Protein AF-A0A529QVV4-F1 (afdb_monomer_lite)

pLDDT: mean 90.71, std 9.31, range [37.44, 97.94]

Radius of gyration: 21.08 Å; chains: 1; bounding box: 47×44×51 Å

Sequence (195 aa):
MRELLGLSSAAAYFPDLKLVNGRVHQVTSSGEVDLEHEEAVPVGSQTEVQIPRFMRYLNPDSYRVDNAEVLTAAKFVHWSLNDPKVIEKTIEVALRIVKRKMNAFAQRYDLFGRRPELAIWVLDMFHQGRGSVSQVKAALQLSSFSAQLDALSKIDVTGVHEQRLRTVRECVKILMDENVFAGIKFGDDELDPTS

Structure (mmCIF, N/CA/C/O backbone):
data_AF-A0A529QVV4-F1
#
_entry.id   AF-A0A529QVV4-F1
#
loop_
_atom_site.group_PDB
_atom_site.id
_atom_site.type_symbol
_atom_site.label_atom_id
_atom_site.label_alt_id
_atom_site.label_comp_id
_atom_site.label_asym_id
_atom_site.label_entity_id
_atom_site.label_seq_id
_atom_site.pdbx_PDB_ins_code
_atom_site.Cartn_x
_atom_site.Cartn_y
_atom_site.Cartn_z
_atom_site.occupancy
_atom_site.B_iso_or_equiv
_atom_site.auth_seq_id
_atom_site.auth_comp_id
_atom_site.auth_asym_id
_atom_site.auth_atom_id
_atom_site.pdbx_PDB_model_num
ATOM 1 N N . MET A 1 1 ? -9.697 -1.362 8.015 1.00 91.31 1 MET A N 1
ATOM 2 C CA . MET A 1 1 ? -10.663 -1.337 9.131 1.00 91.31 1 MET A CA 1
ATOM 3 C C . MET A 1 1 ? -11.951 -2.089 8.826 1.00 91.31 1 MET A C 1
ATOM 5 O O . MET A 1 1 ? -12.245 -2.995 9.587 1.00 91.31 1 MET A O 1
ATOM 9 N N . ARG A 1 2 ? -12.668 -1.801 7.722 1.00 95.94 2 ARG A N 1
ATOM 10 C CA . ARG A 1 2 ? -13.909 -2.522 7.352 1.00 95.94 2 ARG A CA 1
ATOM 11 C C . ARG A 1 2 ? -13.812 -4.046 7.509 1.00 95.94 2 ARG A C 1
ATOM 13 O O . ARG A 1 2 ? -14.596 -4.651 8.219 1.00 95.94 2 ARG A O 1
ATOM 20 N N . GLU A 1 3 ? -12.776 -4.625 6.914 1.00 95.44 3 GLU A N 1
ATOM 21 C CA . GLU A 1 3 ? -12.495 -6.066 6.943 1.00 95.44 3 GLU A CA 1
ATOM 22 C C . GLU A 1 3 ? -12.222 -6.614 8.355 1.00 95.44 3 GLU A C 1
ATOM 24 O O . GLU A 1 3 ? -12.630 -7.721 8.685 1.00 95.44 3 GLU A O 1
ATOM 29 N N . LEU A 1 4 ? -11.558 -5.826 9.207 1.00 96.06 4 LEU A N 1
ATOM 30 C CA . LEU A 1 4 ? -11.242 -6.220 10.582 1.00 96.06 4 LEU A CA 1
ATOM 31 C C . LEU A 1 4 ? -12.483 -6.176 11.477 1.00 96.06 4 LEU A C 1
ATOM 33 O O . LEU A 1 4 ? -12.631 -7.030 12.342 1.00 96.06 4 LEU A O 1
ATOM 37 N N . LEU A 1 5 ? -13.401 -5.231 11.246 1.00 96.44 5 LEU A N 1
ATOM 38 C CA . LEU A 1 5 ? -14.678 -5.167 11.967 1.00 96.44 5 LEU A CA 1
ATOM 39 C C . LEU A 1 5 ? -15.623 -6.331 11.637 1.00 96.44 5 LEU A C 1
ATOM 41 O O . LEU A 1 5 ? -16.585 -6.549 12.365 1.00 96.44 5 LEU A O 1
ATOM 45 N N . GLY A 1 6 ? -15.350 -7.088 10.570 1.00 94.56 6 GLY A N 1
ATOM 46 C CA . GLY A 1 6 ? -16.045 -8.342 10.281 1.00 94.56 6 GLY A CA 1
ATOM 47 C C . GLY A 1 6 ? -15.600 -9.518 11.160 1.00 94.56 6 GLY A C 1
ATOM 48 O O . GLY A 1 6 ? -16.246 -10.564 11.142 1.00 94.56 6 GLY A O 1
ATOM 49 N N . LEU A 1 7 ? -14.506 -9.382 11.919 1.00 95.88 7 LEU A N 1
ATOM 50 C CA . LEU A 1 7 ? -14.017 -10.430 12.814 1.00 95.88 7 LEU A CA 1
ATOM 51 C C . LEU A 1 7 ? -14.812 -10.445 14.124 1.00 95.88 7 LEU A C 1
ATOM 53 O O . LEU A 1 7 ? -15.120 -9.402 14.695 1.00 95.88 7 LEU A O 1
ATOM 57 N N . SER A 1 8 ? -15.076 -11.639 14.660 1.00 95.88 8 SER A N 1
ATOM 58 C CA . SER A 1 8 ? -15.824 -11.812 15.915 1.00 95.88 8 SER A CA 1
ATOM 59 C C . SER A 1 8 ? -15.155 -11.147 17.122 1.00 95.88 8 SER A C 1
ATOM 61 O O . SER A 1 8 ? -15.831 -10.730 18.056 1.00 95.88 8 SER A O 1
ATOM 63 N N . SER A 1 9 ? -13.828 -11.032 17.107 1.00 96.56 9 SER A N 1
ATOM 64 C CA . SER A 1 9 ? -13.030 -10.388 18.153 1.00 96.56 9 SER A CA 1
ATOM 65 C C . SER A 1 9 ? -13.088 -8.857 18.118 1.00 96.56 9 SER A C 1
ATOM 67 O O . SER A 1 9 ? -12.622 -8.218 19.058 1.00 96.56 9 SER A O 1
ATOM 69 N N . ALA A 1 10 ? -13.600 -8.247 17.042 1.00 96.81 10 ALA A N 1
ATOM 70 C CA . ALA A 1 10 ? -13.478 -6.809 16.810 1.00 96.81 10 ALA A CA 1
ATOM 71 C C . ALA A 1 10 ? -14.063 -5.974 17.952 1.00 96.81 10 ALA A C 1
ATOM 73 O O . ALA A 1 10 ? -13.425 -5.027 18.410 1.00 96.81 10 ALA A O 1
ATOM 74 N N . ALA A 1 11 ? -15.223 -6.380 18.473 1.00 96.25 11 ALA A N 1
ATOM 75 C CA . ALA A 1 11 ? -15.900 -5.692 19.568 1.00 96.25 11 ALA A CA 1
ATOM 76 C C . ALA A 1 11 ? -15.097 -5.692 20.883 1.00 96.25 11 ALA A C 1
ATOM 78 O O . ALA A 1 11 ? -15.286 -4.801 21.704 1.00 96.25 11 ALA A O 1
ATOM 79 N N . ALA A 1 12 ? -14.176 -6.641 21.091 1.00 96.81 12 ALA A N 1
ATOM 80 C CA . ALA A 1 12 ? -13.323 -6.652 22.282 1.00 96.81 12 ALA A CA 1
ATOM 81 C C . ALA A 1 12 ? -12.250 -5.546 22.250 1.00 96.81 12 ALA A C 1
ATOM 83 O O . ALA A 1 12 ? -11.801 -5.089 23.298 1.00 96.81 12 ALA A O 1
ATOM 84 N N . TYR A 1 13 ? -11.851 -5.09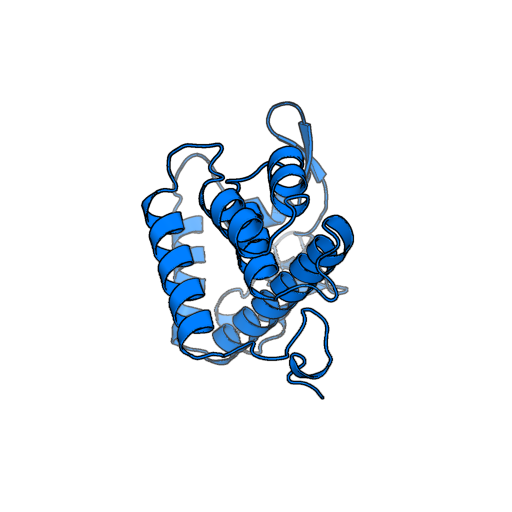8 21.055 1.00 96.62 13 TYR A N 1
ATOM 85 C CA . TYR A 1 13 ? -10.806 -4.086 20.866 1.00 96.62 13 TYR A CA 1
ATO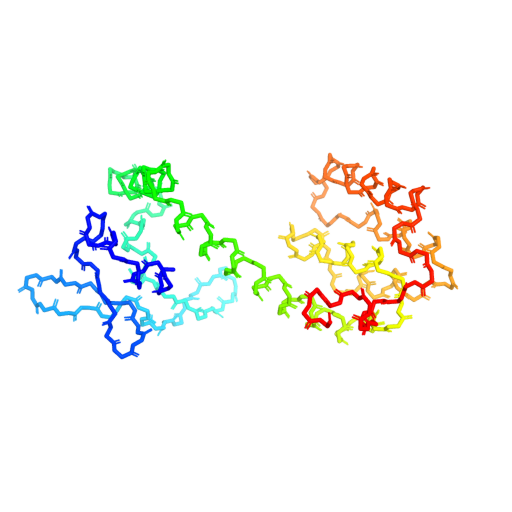M 86 C C . TYR A 1 13 ? -11.387 -2.710 20.527 1.00 96.62 13 TYR A C 1
ATOM 88 O O . TYR A 1 13 ? -10.946 -1.684 21.056 1.00 96.62 13 TYR A O 1
ATOM 96 N N . PHE A 1 14 ? -12.415 -2.691 19.685 1.00 96.69 14 PHE A N 1
ATOM 97 C CA . PHE A 1 14 ? -13.099 -1.494 19.209 1.00 96.69 14 PHE A CA 1
ATOM 98 C C . PHE A 1 14 ? -14.615 -1.632 19.429 1.00 96.69 14 PHE A C 1
ATOM 100 O O . PHE A 1 14 ? -15.365 -1.760 18.462 1.00 96.69 14 PHE A O 1
ATOM 107 N N . PRO A 1 15 ? -15.080 -1.646 20.696 1.00 96.06 15 PRO A N 1
ATOM 108 C CA . PRO A 1 15 ? -16.494 -1.854 21.036 1.00 96.06 15 PRO A CA 1
ATOM 109 C C . PRO A 1 15 ? -17.408 -0.739 20.522 1.00 96.06 15 PRO A C 1
ATOM 111 O O . PRO A 1 15 ? -18.609 -0.936 20.365 1.00 96.06 15 PRO A O 1
ATOM 114 N N . ASP A 1 16 ? -16.840 0.439 20.280 1.00 96.31 16 ASP A N 1
ATOM 115 C CA . ASP A 1 16 ? -17.531 1.614 19.779 1.00 96.31 16 ASP A CA 1
ATOM 116 C C . ASP A 1 16 ? -17.534 1.695 18.248 1.00 96.31 16 ASP A C 1
ATOM 118 O O . ASP A 1 16 ? -18.094 2.638 17.704 1.00 96.31 16 ASP A O 1
ATOM 122 N N . LEU A 1 17 ? -16.953 0.731 17.528 1.00 97.50 17 LEU A N 1
ATOM 123 C CA . LEU A 1 17 ? -16.981 0.701 16.067 1.00 97.50 17 LEU A CA 1
ATOM 124 C C . LEU A 1 17 ? -17.886 -0.403 15.535 1.00 97.50 17 LEU A C 1
ATOM 126 O O . LEU A 1 17 ? -17.886 -1.531 16.023 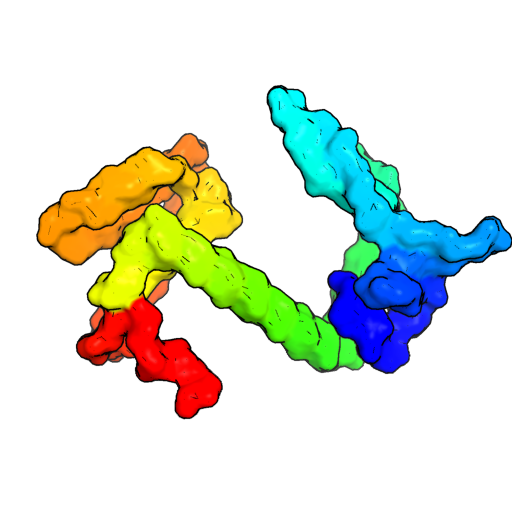1.00 97.50 17 LEU A O 1
ATOM 130 N N . LYS A 1 18 ? -18.607 -0.098 14.456 1.00 96.31 18 LYS A N 1
ATOM 131 C CA . LYS A 1 18 ? -19.401 -1.088 13.724 1.00 96.31 18 LYS A CA 1
ATOM 132 C C . LYS A 1 18 ? -19.478 -0.782 12.236 1.00 96.31 18 LYS A C 1
ATOM 134 O O . LYS A 1 18 ? -19.170 0.322 11.791 1.00 96.31 18 LYS A O 1
ATOM 139 N N . LEU A 1 19 ? -19.914 -1.779 11.472 1.00 96.69 19 LEU A N 1
ATOM 140 C CA . LEU A 1 19 ? -20.248 -1.612 10.064 1.00 96.69 19 LEU A CA 1
ATOM 141 C C . LEU A 1 19 ? -21.721 -1.238 9.905 1.00 96.69 19 LEU A C 1
ATOM 143 O O . LEU A 1 19 ? -22.598 -1.935 10.409 1.00 96.69 19 LEU A O 1
ATOM 147 N N . VAL A 1 20 ? -21.985 -0.172 9.155 1.00 95.19 20 VAL A N 1
ATOM 148 C CA . VAL A 1 20 ? -23.333 0.264 8.770 1.00 95.19 20 VAL A CA 1
ATOM 149 C C . VAL A 1 20 ? -23.318 0.509 7.273 1.00 95.19 20 VAL A C 1
ATOM 151 O O . VAL A 1 20 ? -22.513 1.293 6.778 1.00 95.19 20 VAL A O 1
ATOM 154 N N . ASN A 1 21 ? -24.146 -0.226 6.527 1.00 93.06 21 ASN A N 1
ATOM 155 C CA . ASN A 1 21 ? -24.151 -0.199 5.058 1.00 93.06 21 ASN A CA 1
ATOM 156 C C . ASN A 1 21 ? -22.745 -0.385 4.439 1.00 93.06 21 ASN A C 1
ATOM 158 O O . ASN A 1 21 ? -22.401 0.242 3.441 1.00 93.06 21 ASN A O 1
ATOM 162 N N . GLY A 1 22 ? -21.904 -1.220 5.063 1.00 94.12 22 GLY A N 1
ATOM 163 C CA . GLY A 1 22 ? -20.535 -1.492 4.610 1.00 94.12 22 GLY A CA 1
ATOM 164 C C . GLY A 1 22 ? -19.496 -0.408 4.931 1.00 94.12 22 GLY A C 1
ATOM 165 O O . GLY A 1 22 ? -18.341 -0.561 4.531 1.00 94.12 22 GLY A O 1
ATOM 166 N N . ARG A 1 23 ? -19.864 0.651 5.663 1.00 96.38 23 ARG A N 1
ATOM 167 C CA . ARG A 1 23 ? -18.961 1.725 6.108 1.00 96.38 23 ARG A CA 1
ATOM 168 C C . ARG A 1 23 ? -18.683 1.640 7.600 1.00 96.38 23 ARG A C 1
ATOM 170 O O . ARG A 1 23 ? -19.516 1.157 8.365 1.00 96.38 23 ARG A O 1
ATOM 177 N N . VAL A 1 24 ? -17.512 2.113 8.014 1.00 97.75 24 VAL A N 1
ATOM 178 C CA . VAL A 1 24 ? -17.134 2.188 9.430 1.00 97.75 24 VAL A CA 1
ATOM 179 C C . VAL A 1 24 ? -17.843 3.366 10.095 1.00 97.75 24 VAL A C 1
ATOM 181 O O . VAL A 1 24 ? -17.606 4.522 9.746 1.00 97.75 24 VAL A O 1
ATOM 184 N N . HIS A 1 25 ? -18.680 3.068 11.084 1.00 97.94 25 HIS A N 1
ATOM 185 C CA . HIS A 1 25 ? -19.321 4.051 11.951 1.00 97.94 25 HIS A CA 1
ATOM 186 C C . HIS A 1 25 ? -18.795 3.927 13.385 1.00 97.94 25 HIS A C 1
ATOM 188 O O . HIS A 1 25 ? -18.521 2.819 13.853 1.00 97.94 25 HIS A O 1
ATOM 194 N N . GLN A 1 26 ? -18.723 5.055 14.092 1.00 97.19 26 GLN A N 1
ATOM 195 C CA . GLN A 1 26 ? -18.537 5.099 15.540 1.00 97.19 26 GLN A CA 1
ATOM 196 C C . GLN A 1 26 ? -19.889 5.226 16.243 1.00 97.19 26 GLN A C 1
ATOM 198 O O . GLN A 1 26 ? -20.704 6.074 15.885 1.00 97.19 26 GLN A O 1
ATOM 203 N N . VAL A 1 27 ? -20.122 4.408 17.262 1.00 96.38 27 VAL A N 1
ATOM 204 C CA . VAL A 1 27 ? -21.259 4.502 18.173 1.00 96.38 27 VAL A CA 1
ATOM 205 C C . VAL A 1 27 ? -20.882 5.442 19.311 1.00 96.38 27 VAL A C 1
ATOM 207 O O . VAL A 1 27 ? -19.972 5.170 20.088 1.00 96.38 27 VAL A O 1
ATOM 210 N N . THR A 1 28 ? -21.601 6.552 19.412 1.00 94.12 28 THR A N 1
ATOM 211 C CA . THR A 1 28 ? -21.423 7.563 20.457 1.00 94.12 28 THR A CA 1
ATOM 212 C C . THR A 1 28 ? -22.711 7.715 21.266 1.00 94.12 28 THR A C 1
ATOM 214 O O . THR A 1 28 ? -23.753 7.163 20.910 1.00 94.12 28 THR A O 1
ATOM 217 N N . SER A 1 29 ? -22.675 8.495 22.347 1.00 92.75 29 SER A N 1
ATOM 218 C CA . SER A 1 29 ? -23.876 8.810 23.134 1.00 92.75 29 SER A CA 1
ATOM 219 C C . SER A 1 29 ? -24.928 9.607 22.352 1.00 92.75 29 SER A C 1
ATOM 221 O O . SER A 1 29 ? -26.108 9.529 22.680 1.00 92.75 29 SER A O 1
ATOM 223 N N . SER A 1 30 ? -24.524 10.350 21.316 1.00 91.94 30 SER A N 1
ATOM 224 C CA . SER A 1 30 ? -25.412 11.131 20.446 1.00 91.94 30 SER A CA 1
ATOM 225 C C . SER A 1 30 ? -25.870 10.374 19.195 1.00 91.94 30 SER A C 1
ATOM 227 O O . SER A 1 30 ? -26.618 10.927 18.390 1.00 91.94 30 SER A O 1
ATOM 229 N N . GLY A 1 31 ? -25.456 9.113 19.035 1.00 93.75 31 GLY A N 1
ATOM 230 C CA . GLY A 1 31 ? -25.811 8.263 17.903 1.00 93.75 31 GLY A CA 1
ATOM 231 C C . GLY A 1 31 ? -24.598 7.795 17.104 1.00 93.75 31 GLY A C 1
ATOM 232 O O . GLY A 1 31 ? -23.470 7.745 17.597 1.00 93.75 31 GLY A O 1
ATOM 233 N N . GLU A 1 32 ? -24.849 7.408 15.859 1.00 95.69 32 GLU A N 1
ATOM 234 C CA . GLU A 1 32 ? -23.837 6.853 14.965 1.00 95.69 32 GLU A CA 1
ATOM 235 C C . GLU A 1 32 ? -23.190 7.941 14.113 1.00 95.69 32 GLU A C 1
ATOM 237 O O . GLU A 1 32 ? -23.875 8.738 13.472 1.00 95.69 32 GLU A O 1
ATOM 242 N N . VAL A 1 33 ? -21.861 7.939 14.070 1.00 96.50 33 VAL A N 1
ATOM 243 C CA . VAL A 1 33 ? -21.067 8.862 13.261 1.00 96.50 33 VAL A CA 1
ATOM 244 C C . VAL A 1 33 ? -20.381 8.081 12.151 1.00 96.50 33 VAL A C 1
ATOM 246 O O . VAL A 1 33 ? -19.550 7.219 12.423 1.00 96.50 33 VAL A O 1
ATOM 249 N N . ASP A 1 34 ? -20.691 8.409 10.897 1.00 97.31 34 ASP A N 1
ATOM 250 C CA . ASP A 1 34 ? -19.963 7.889 9.737 1.00 97.31 34 ASP A CA 1
ATOM 251 C C . ASP A 1 34 ? -18.526 8.427 9.739 1.00 97.31 34 ASP A C 1
ATOM 253 O O . ASP A 1 34 ? -18.303 9.632 9.553 1.00 97.31 34 ASP A O 1
ATOM 257 N N . LEU A 1 35 ? -17.559 7.536 9.990 1.00 97.38 35 LEU A N 1
ATOM 258 C CA . LEU A 1 35 ? -16.138 7.879 10.038 1.00 97.38 35 LEU A CA 1
ATOM 259 C C . LEU A 1 35 ? -15.516 7.953 8.644 1.00 97.38 35 LEU A C 1
ATOM 261 O O . LEU A 1 35 ? -14.492 8.609 8.462 1.00 97.38 35 LEU A O 1
ATOM 265 N N . GLU A 1 36 ? -16.130 7.314 7.655 1.00 97.06 36 GLU A N 1
ATOM 266 C CA . GLU A 1 36 ? -15.622 7.260 6.288 1.00 97.06 36 GLU A CA 1
ATOM 267 C C . GLU A 1 36 ? -16.199 8.366 5.408 1.00 97.06 36 GLU A C 1
ATOM 269 O O . GLU A 1 36 ? -16.076 8.292 4.186 1.00 97.06 36 GLU A O 1
ATOM 274 N N . HIS A 1 37 ? -16.845 9.371 6.004 1.00 95.44 37 HIS A N 1
ATOM 275 C CA . HIS A 1 37 ? -17.295 10.559 5.295 1.00 95.44 37 HIS A CA 1
ATOM 276 C C . HIS A 1 37 ? -16.112 11.230 4.587 1.00 95.44 37 HIS A C 1
ATOM 278 O O . HIS A 1 37 ? -15.114 11.580 5.219 1.00 95.44 37 HIS A O 1
ATOM 284 N N . GLU A 1 38 ? -16.241 11.366 3.270 1.00 96.94 38 GLU A N 1
ATOM 285 C CA . GLU A 1 38 ? -15.218 11.932 2.402 1.00 96.94 38 GLU A CA 1
ATOM 286 C C . GLU A 1 38 ? -15.321 13.458 2.406 1.00 96.94 38 GLU A C 1
ATOM 288 O O . GLU A 1 38 ? -16.387 14.022 2.162 1.00 96.94 38 GLU A O 1
ATOM 293 N N . GLU A 1 39 ? -14.204 14.125 2.675 1.00 95.25 39 GLU A N 1
ATOM 294 C CA . GLU A 1 39 ? -14.092 15.581 2.704 1.00 95.25 39 GLU A CA 1
ATOM 295 C C . GLU A 1 39 ? -12.898 16.002 1.833 1.00 95.25 39 GLU A C 1
ATOM 297 O O . GLU A 1 39 ? -11.859 15.338 1.817 1.00 95.25 39 GLU A O 1
ATOM 302 N N . ALA A 1 40 ? -13.040 17.102 1.090 1.00 94.56 40 ALA A N 1
ATOM 303 C CA . ALA A 1 40 ? -11.939 17.695 0.338 1.00 94.56 40 ALA A CA 1
ATOM 304 C C . ALA A 1 40 ? -11.055 18.512 1.293 1.00 94.56 40 ALA A C 1
ATOM 306 O O . ALA A 1 40 ? -11.514 19.492 1.880 1.00 94.56 40 ALA A O 1
ATOM 307 N N . VAL A 1 41 ? -9.796 18.110 1.449 1.00 89.62 41 VAL A N 1
ATOM 308 C CA . VAL A 1 41 ? -8.849 18.692 2.405 1.00 89.62 41 VAL A CA 1
ATOM 309 C C . VAL A 1 41 ? -7.662 19.302 1.649 1.00 89.62 41 VAL A C 1
ATOM 311 O O . VAL A 1 41 ? -7.101 18.646 0.767 1.00 89.62 41 VAL A O 1
ATOM 314 N N . PRO A 1 42 ? -7.246 20.543 1.963 1.00 89.19 42 PRO A N 1
ATOM 315 C CA . PRO A 1 42 ? -6.016 21.115 1.423 1.00 89.19 42 PRO A CA 1
ATOM 316 C C . PRO A 1 42 ? -4.781 20.353 1.928 1.00 89.19 42 PRO A C 1
ATOM 318 O O . PRO A 1 42 ? -4.585 20.214 3.134 1.00 89.19 42 PRO A O 1
ATOM 321 N N . VAL A 1 43 ? -3.924 19.901 1.013 1.00 82.75 43 VAL A N 1
ATOM 322 C CA . VAL A 1 43 ? -2.653 19.222 1.303 1.00 82.75 43 VAL A CA 1
ATOM 323 C C . VAL A 1 43 ? -1.549 19.903 0.499 1.00 82.75 43 VAL A C 1
ATOM 325 O O . VAL A 1 43 ? -1.430 19.736 -0.716 1.00 82.75 43 VAL A O 1
ATOM 328 N N . GLY A 1 44 ? -0.748 20.730 1.174 1.00 83.00 44 GLY A N 1
ATOM 329 C CA . GLY A 1 44 ? 0.251 21.568 0.511 1.00 83.00 44 GLY A CA 1
ATOM 330 C C . GLY A 1 44 ? -0.399 22.533 -0.487 1.00 83.00 44 GLY A C 1
ATOM 331 O O . GLY A 1 44 ? -1.207 23.373 -0.102 1.00 83.00 44 GLY A O 1
ATOM 332 N N . SER A 1 45 ? -0.040 22.419 -1.767 1.00 83.56 45 SER A N 1
ATOM 333 C CA . SER A 1 45 ? -0.609 23.222 -2.861 1.00 83.56 45 SER A CA 1
ATOM 334 C C . SER A 1 45 ? -1.789 22.557 -3.580 1.00 83.56 45 SER A C 1
ATOM 336 O O . SER A 1 45 ? -2.288 23.105 -4.564 1.00 83.56 45 SER A O 1
ATOM 338 N N . GLN A 1 46 ? -2.224 21.376 -3.132 1.00 88.31 46 GLN A N 1
ATOM 339 C CA . GLN A 1 46 ? -3.272 20.585 -3.777 1.00 88.31 46 GLN A CA 1
ATOM 340 C C . GLN A 1 46 ? -4.456 20.352 -2.835 1.00 88.31 46 GLN A C 1
ATOM 342 O O . GLN A 1 46 ? -4.418 20.680 -1.652 1.00 88.31 46 GLN A O 1
ATOM 347 N N . THR A 1 47 ? -5.547 19.818 -3.378 1.00 91.25 47 THR A N 1
ATOM 348 C CA . THR A 1 47 ? -6.705 19.358 -2.604 1.00 91.25 47 THR A CA 1
ATOM 349 C C . THR A 1 47 ? -6.860 17.864 -2.815 1.00 91.25 47 THR A C 1
ATOM 351 O O . THR A 1 47 ? -6.860 17.397 -3.954 1.00 91.25 47 THR A O 1
ATOM 354 N N . GLU A 1 48 ? -7.009 17.128 -1.721 1.00 91.62 48 GLU A N 1
ATOM 355 C CA . GLU A 1 48 ? -7.176 15.680 -1.726 1.00 91.62 48 GLU A CA 1
ATOM 356 C C . GLU A 1 48 ? -8.491 15.295 -1.051 1.00 91.62 48 GLU A C 1
ATOM 358 O O . GLU A 1 48 ? -8.917 15.926 -0.085 1.00 91.62 48 GLU A O 1
ATOM 363 N N . VAL A 1 49 ? -9.141 14.244 -1.548 1.00 94.50 49 VAL A N 1
ATOM 364 C CA . VAL A 1 49 ? -10.300 13.646 -0.874 1.00 94.50 49 VAL A CA 1
ATOM 365 C C . VAL A 1 49 ? -9.788 12.733 0.237 1.00 94.50 49 VAL A C 1
ATOM 367 O O . VAL A 1 49 ? -9.048 11.786 -0.032 1.00 94.50 49 VAL A O 1
ATOM 370 N N . GLN A 1 50 ? -10.174 13.016 1.479 1.00 93.62 50 GLN A N 1
ATOM 371 C CA . GLN A 1 50 ? -9.753 12.268 2.665 1.00 93.62 50 GLN A CA 1
ATOM 372 C C . GLN A 1 50 ? -10.947 11.880 3.542 1.00 93.62 50 GLN A C 1
ATOM 374 O O . GLN A 1 50 ? -12.061 12.349 3.341 1.00 93.62 50 GLN A O 1
ATOM 379 N N . ILE A 1 51 ? -10.698 11.037 4.548 1.00 95.31 51 ILE A N 1
ATOM 380 C CA . ILE A 1 51 ? -11.676 10.608 5.562 1.00 95.31 51 ILE A CA 1
ATOM 381 C C . ILE A 1 51 ? -11.283 11.158 6.944 1.00 95.31 51 ILE A C 1
ATOM 383 O O . ILE A 1 51 ? -10.884 10.402 7.838 1.00 95.31 51 ILE A O 1
ATOM 387 N N . PRO A 1 52 ? -11.343 12.487 7.152 1.00 93.12 52 PRO A N 1
ATOM 388 C CA . PRO A 1 52 ? -10.716 13.133 8.305 1.00 93.12 52 PRO A CA 1
ATOM 389 C C . PRO A 1 52 ? -11.332 12.713 9.641 1.00 93.12 52 PRO A C 1
ATOM 391 O O . PRO A 1 52 ? -10.684 12.842 10.676 1.00 93.12 52 PRO A O 1
ATOM 394 N N . ARG A 1 53 ? -12.573 12.214 9.650 1.00 94.75 53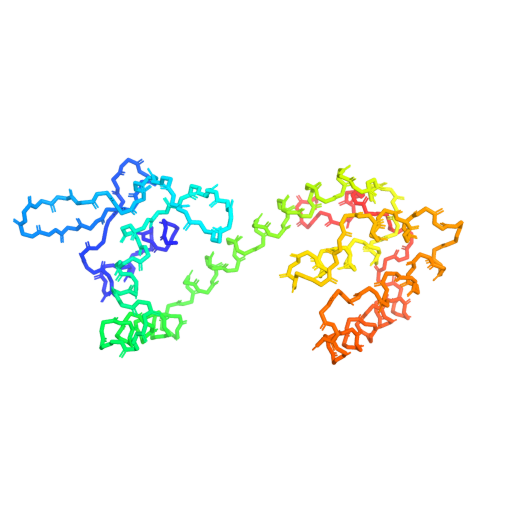 ARG A N 1
ATOM 395 C CA . ARG A 1 53 ? -13.225 11.691 10.860 1.00 94.75 53 ARG A CA 1
ATOM 396 C C . ARG A 1 53 ? -12.589 10.382 11.313 1.00 94.75 53 ARG A C 1
ATOM 398 O O . ARG A 1 53 ? -12.271 10.248 12.489 1.00 94.75 53 ARG A O 1
ATOM 405 N N . PHE A 1 54 ? -12.336 9.456 10.388 1.00 95.12 54 PHE A N 1
ATOM 406 C CA . PHE A 1 54 ? -11.610 8.224 10.690 1.00 95.12 54 PHE A CA 1
ATOM 407 C C . PHE A 1 54 ? -10.159 8.500 11.096 1.00 95.12 54 PHE A C 1
ATOM 409 O O . PHE A 1 54 ? -9.656 7.886 12.033 1.00 95.12 54 PHE A O 1
ATOM 416 N N . MET A 1 55 ? -9.496 9.459 10.441 1.00 92.00 55 MET A N 1
ATOM 417 C CA . MET A 1 55 ? -8.138 9.867 10.821 1.00 92.00 55 MET A CA 1
ATOM 418 C C . MET A 1 55 ? -8.101 10.417 12.249 1.00 92.00 55 MET A C 1
ATOM 420 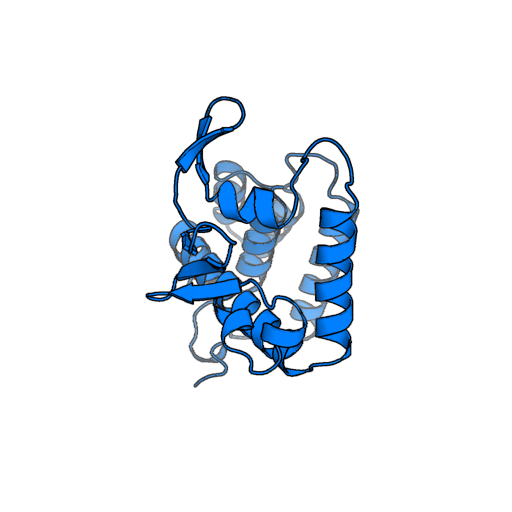O O . MET A 1 55 ? -7.294 9.949 13.042 1.00 92.00 55 MET A O 1
ATOM 424 N N . ARG A 1 56 ? -9.030 11.320 12.600 1.00 91.25 56 ARG A N 1
ATOM 425 C CA . ARG A 1 56 ? -9.182 11.859 13.963 1.00 91.25 56 ARG A CA 1
ATOM 426 C C . ARG A 1 56 ? -9.539 10.794 14.994 1.00 91.25 56 ARG A C 1
ATOM 428 O O . ARG A 1 56 ? -9.099 10.886 16.129 1.00 91.25 56 ARG A O 1
ATOM 435 N N . TYR A 1 57 ? -10.327 9.791 14.617 1.00 92.50 57 TYR A N 1
ATOM 436 C CA . TYR A 1 57 ? -10.630 8.668 15.501 1.00 92.50 57 TYR A CA 1
ATOM 437 C C . TYR A 1 57 ? -9.361 7.895 15.894 1.00 92.50 57 TYR A C 1
ATOM 439 O O . TYR A 1 57 ? -9.181 7.554 17.059 1.00 92.50 57 TYR A O 1
ATOM 447 N N . LEU A 1 58 ? -8.478 7.628 14.926 1.00 90.56 58 LEU A N 1
ATOM 448 C CA . LEU A 1 58 ? -7.233 6.893 15.166 1.00 90.56 58 LEU A CA 1
ATOM 449 C C . LEU A 1 58 ? -6.151 7.753 15.823 1.00 90.56 58 LEU A C 1
ATOM 451 O O . LEU A 1 58 ? -5.392 7.258 16.653 1.00 90.56 58 LEU A O 1
ATOM 455 N N . ASN A 1 59 ? -6.075 9.018 15.419 1.00 87.56 59 ASN A N 1
ATOM 456 C CA . ASN A 1 59 ? -5.118 9.992 15.909 1.00 87.56 59 ASN A CA 1
ATOM 457 C C . ASN A 1 59 ? -5.800 11.372 16.043 1.00 87.56 59 ASN A C 1
ATOM 459 O O . ASN A 1 59 ? -5.889 12.113 15.058 1.00 87.56 59 ASN A O 1
ATOM 463 N N . PRO A 1 60 ? -6.311 11.714 17.241 1.00 83.50 60 PRO A N 1
ATOM 464 C CA . PRO A 1 60 ? -7.031 12.967 17.466 1.00 83.50 60 PRO A CA 1
ATOM 465 C C . PRO A 1 60 ? -6.186 14.233 17.286 1.00 83.50 60 PRO A C 1
ATOM 467 O O . PRO A 1 60 ? -6.741 15.264 16.901 1.00 83.50 60 PRO A O 1
ATOM 470 N N . ASP A 1 61 ? -4.876 14.166 17.545 1.00 78.00 61 ASP A N 1
ATOM 471 C CA . ASP A 1 61 ? -3.950 15.295 17.425 1.00 78.00 61 ASP A CA 1
ATOM 472 C C . ASP A 1 61 ? -2.738 14.909 16.566 1.00 78.00 61 ASP A C 1
ATOM 474 O O . ASP A 1 61 ? -1.799 14.254 17.003 1.00 78.00 61 ASP A O 1
ATOM 478 N N . SER A 1 62 ? -2.716 15.384 15.322 1.00 69.88 62 SER A N 1
ATOM 479 C CA . SER A 1 62 ? -1.610 15.126 14.396 1.00 69.88 62 SER A CA 1
ATOM 480 C C . SER A 1 62 ? -0.290 15.812 14.778 1.00 69.88 62 SER A C 1
ATOM 482 O O . SER A 1 62 ? 0.731 15.537 14.149 1.00 69.88 62 SER A O 1
ATOM 484 N N . TYR A 1 63 ? -0.293 16.733 15.747 1.00 69.00 63 TYR A N 1
ATOM 485 C CA . TYR A 1 63 ? 0.893 17.478 16.183 1.00 69.00 63 TYR A CA 1
ATOM 486 C C . TYR A 1 63 ? 1.501 16.936 17.476 1.00 69.00 63 TYR A C 1
ATOM 488 O O . TYR A 1 63 ? 2.657 17.248 17.781 1.00 69.00 63 TYR A O 1
ATOM 496 N N . ARG A 1 64 ? 0.751 16.149 18.254 1.00 73.19 64 ARG A N 1
ATOM 497 C CA . ARG A 1 64 ? 1.198 15.617 19.543 1.00 73.19 64 ARG A CA 1
ATOM 498 C C . ARG A 1 64 ? 0.740 14.181 19.704 1.00 73.19 64 ARG A C 1
ATOM 500 O O . ARG A 1 64 ? -0.435 13.891 19.549 1.00 73.19 64 ARG A O 1
ATOM 507 N N . VAL A 1 65 ? 1.658 13.322 20.137 1.00 74.50 65 VAL A N 1
ATOM 508 C CA . VAL A 1 65 ? 1.290 11.971 20.563 1.00 74.50 65 VAL A CA 1
ATOM 509 C C . VAL A 1 65 ? 0.365 12.084 21.773 1.00 74.50 65 VAL A C 1
ATOM 511 O O . VAL A 1 65 ? 0.787 12.531 22.843 1.00 74.50 65 VAL A O 1
ATOM 514 N N . ASP A 1 66 ? -0.894 11.703 21.581 1.00 77.94 66 ASP A N 1
ATOM 515 C CA . ASP A 1 66 ? -1.919 11.677 22.621 1.00 77.94 66 ASP A CA 1
ATOM 516 C C . ASP A 1 66 ? -2.129 10.248 23.151 1.00 77.94 66 ASP A C 1
ATOM 518 O O . ASP A 1 66 ? -1.870 9.248 22.477 1.00 77.94 66 ASP A O 1
ATOM 522 N N . ASN A 1 67 ? -2.649 10.132 24.371 1.00 82.44 67 ASN A N 1
ATOM 523 C CA . ASN A 1 67 ? -2.979 8.854 24.998 1.00 82.44 67 ASN A CA 1
ATOM 524 C C . ASN A 1 67 ? -3.969 8.036 24.157 1.00 82.44 67 ASN A C 1
ATOM 526 O O . ASN A 1 67 ? -3.902 6.807 24.161 1.00 82.44 67 ASN A O 1
ATOM 530 N N . ALA A 1 68 ? -4.875 8.695 23.428 1.00 83.31 68 ALA A N 1
ATOM 531 C CA . ALA A 1 68 ? -5.813 8.027 22.533 1.00 83.31 68 ALA A CA 1
ATOM 532 C C . ALA A 1 68 ? -5.112 7.345 21.342 1.00 83.31 68 ALA A C 1
ATOM 534 O O . ALA A 1 68 ? -5.470 6.217 20.991 1.00 83.31 68 ALA A O 1
ATOM 535 N N . GLU A 1 69 ? -4.086 7.982 20.767 1.00 85.56 69 GLU A N 1
ATOM 536 C CA . GLU A 1 69 ? -3.259 7.398 19.703 1.00 85.56 69 GLU A CA 1
ATOM 537 C C . GLU A 1 69 ? -2.496 6.179 20.238 1.00 85.56 69 GLU A C 1
ATOM 539 O O . GLU A 1 69 ? -2.573 5.090 19.663 1.00 85.56 69 GLU A O 1
ATOM 544 N N . VAL A 1 70 ? -1.831 6.329 21.391 1.00 88.50 70 VAL A N 1
ATOM 545 C CA . VAL A 1 70 ? -1.068 5.244 22.032 1.00 88.50 70 VAL A CA 1
ATOM 546 C C . VAL A 1 70 ? -1.970 4.058 22.363 1.00 88.50 70 VAL A C 1
ATOM 548 O O . VAL A 1 70 ? -1.615 2.913 22.083 1.00 88.50 70 VAL A O 1
ATOM 551 N N . LEU A 1 71 ? -3.158 4.310 22.919 1.00 90.50 71 LEU A N 1
ATOM 552 C CA . LEU A 1 71 ? -4.119 3.261 23.243 1.00 90.50 71 LEU A CA 1
ATOM 553 C C . LEU A 1 71 ? -4.623 2.551 21.983 1.00 90.50 71 LEU A C 1
ATOM 555 O O . LEU A 1 71 ? -4.728 1.325 21.969 1.00 90.50 71 LEU A O 1
ATOM 559 N N . THR A 1 72 ? -4.920 3.296 20.920 1.00 91.31 72 THR A N 1
ATOM 560 C CA . THR A 1 72 ? -5.369 2.728 19.644 1.00 91.31 72 THR A CA 1
ATOM 561 C C . THR A 1 72 ? -4.283 1.864 19.007 1.00 91.31 72 THR A C 1
ATOM 563 O O . THR A 1 72 ? -4.558 0.736 18.590 1.00 91.31 72 THR A O 1
ATOM 566 N N . ALA A 1 73 ? -3.035 2.334 18.998 1.00 91.38 73 ALA A N 1
ATOM 567 C CA . ALA A 1 73 ? -1.894 1.557 18.529 1.00 91.38 73 ALA A CA 1
ATOM 568 C C . ALA A 1 73 ? -1.690 0.287 19.374 1.00 91.38 73 ALA A C 1
ATOM 570 O O . ALA A 1 73 ? -1.565 -0.810 18.826 1.00 91.38 73 ALA A O 1
ATOM 571 N N . ALA A 1 74 ? -1.741 0.408 20.705 1.00 94.31 74 ALA A N 1
ATOM 572 C CA . ALA A 1 74 ? -1.619 -0.719 21.626 1.00 94.31 74 ALA A CA 1
ATOM 573 C C . ALA A 1 74 ? -2.729 -1.759 21.416 1.00 94.31 74 ALA A C 1
ATOM 575 O O . ALA A 1 74 ? -2.450 -2.957 21.434 1.00 94.31 74 ALA A O 1
ATOM 576 N N . LYS A 1 75 ? -3.967 -1.323 21.147 1.00 95.56 75 LYS A N 1
ATOM 577 C CA . LYS A 1 75 ? -5.073 -2.217 20.782 1.00 95.56 75 LYS A CA 1
ATOM 578 C C . LYS A 1 75 ? -4.753 -3.010 19.524 1.00 95.56 75 LYS A C 1
ATOM 580 O O . LYS A 1 75 ? -4.908 -4.222 19.552 1.00 95.56 75 LYS A O 1
ATOM 585 N N . PHE A 1 76 ? -4.280 -2.373 18.452 1.00 95.50 76 PHE A N 1
ATOM 586 C CA . PHE A 1 76 ? -3.924 -3.093 17.224 1.00 95.50 76 PHE A CA 1
ATOM 587 C C . PHE A 1 76 ? -2.792 -4.101 17.435 1.00 95.50 76 PHE A C 1
ATOM 589 O O . PHE A 1 76 ? -2.900 -5.226 16.950 1.00 95.50 76 PHE A O 1
ATOM 596 N N . VAL A 1 77 ? -1.747 -3.733 18.182 1.00 95.69 77 VAL A N 1
ATOM 597 C CA . VAL A 1 77 ? -0.637 -4.644 18.511 1.00 95.69 77 VAL A CA 1
ATOM 598 C C . VAL A 1 77 ? -1.130 -5.814 19.357 1.00 95.69 77 VAL A C 1
ATOM 600 O O . VAL A 1 77 ? -0.872 -6.970 19.039 1.00 95.69 77 VAL A O 1
ATOM 603 N N . HIS A 1 78 ? -1.888 -5.542 20.417 1.00 97.69 78 HIS A N 1
ATOM 604 C CA . HIS A 1 78 ? -2.447 -6.599 21.249 1.00 97.69 78 HIS A CA 1
ATOM 605 C C . HIS A 1 78 ? -3.424 -7.478 20.458 1.00 97.69 78 HIS A C 1
ATOM 607 O O . HIS A 1 78 ? -3.513 -8.677 20.705 1.00 97.69 78 HIS A O 1
ATOM 613 N N . TRP A 1 79 ? -4.161 -6.917 19.501 1.00 97.56 79 TRP A N 1
ATOM 614 C CA . TRP A 1 79 ? -5.091 -7.679 18.678 1.00 97.56 79 TRP A CA 1
ATOM 615 C C . TRP A 1 79 ? -4.369 -8.623 17.729 1.00 97.56 79 TRP A C 1
ATOM 617 O O . TRP A 1 79 ? -4.687 -9.809 17.702 1.00 97.56 79 TRP A O 1
ATOM 627 N N . SER A 1 80 ? -3.354 -8.135 17.017 1.00 96.19 80 SER A N 1
ATOM 628 C CA . SER A 1 80 ? -2.577 -8.968 16.098 1.00 96.19 80 SER A CA 1
ATOM 629 C C . SER A 1 80 ? -1.814 -10.084 16.812 1.00 96.19 80 SER A C 1
ATOM 631 O O . SER A 1 80 ? -1.682 -11.169 16.256 1.00 96.19 80 SER A O 1
ATOM 633 N N . LEU A 1 81 ? -1.362 -9.859 18.051 1.00 96.44 81 LEU A N 1
ATOM 634 C CA . LEU A 1 81 ? -0.677 -10.882 18.849 1.00 96.44 81 LEU A CA 1
ATOM 635 C C . LEU A 1 81 ? -1.603 -11.989 19.374 1.00 96.44 81 LEU A C 1
ATOM 637 O O . LEU A 1 81 ? -1.126 -13.088 19.643 1.00 96.44 81 LEU A O 1
ATOM 641 N N . ASN A 1 82 ? -2.898 -11.710 19.542 1.00 97.19 82 ASN A N 1
ATOM 642 C CA . ASN A 1 82 ? -3.831 -12.624 20.211 1.00 97.19 82 ASN A CA 1
ATOM 643 C C . ASN A 1 82 ? -4.910 -13.209 19.289 1.00 97.19 82 ASN A C 1
ATOM 645 O O . ASN A 1 82 ? -5.559 -14.181 19.669 1.00 97.19 82 ASN A O 1
ATOM 649 N N . ASP A 1 83 ? -5.107 -12.658 18.091 1.00 97.19 83 ASP A N 1
ATOM 650 C CA . ASP A 1 83 ? -6.020 -13.212 17.092 1.00 97.19 83 ASP A CA 1
ATOM 651 C C . ASP A 1 83 ? -5.320 -13.375 15.730 1.00 97.19 83 ASP A C 1
ATOM 653 O O . ASP A 1 83 ? -5.165 -12.400 14.982 1.00 97.19 83 ASP A O 1
ATOM 657 N N . PRO A 1 84 ? -4.942 -14.612 15.355 1.00 96.25 84 PRO A N 1
ATOM 658 C CA . PRO A 1 84 ? -4.316 -14.901 14.067 1.00 96.25 84 PRO A CA 1
ATOM 659 C C . PRO A 1 84 ? -5.132 -14.436 12.852 1.00 96.25 84 PRO A C 1
ATOM 661 O 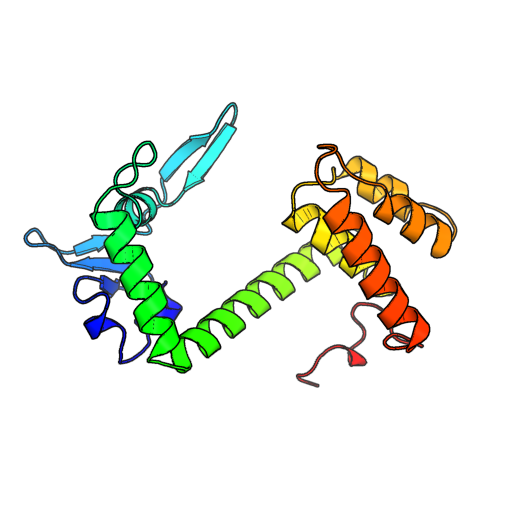O . PRO A 1 84 ? -4.545 -14.099 11.820 1.00 96.25 84 PRO A O 1
ATOM 664 N N . LYS A 1 85 ? -6.468 -14.347 12.960 1.00 96.94 85 LYS A N 1
ATOM 665 C CA . LYS A 1 85 ? -7.329 -13.899 11.851 1.00 96.94 85 LYS A CA 1
ATOM 666 C C . LYS A 1 85 ? -7.107 -12.432 11.495 1.00 96.94 85 LYS A C 1
ATOM 668 O O . LYS A 1 85 ? -7.350 -12.033 10.357 1.00 96.94 85 LYS A O 1
ATOM 673 N N . VAL A 1 86 ? -6.622 -11.618 12.434 1.00 96.19 86 VAL A N 1
ATOM 674 C CA . VAL A 1 86 ? -6.244 -10.222 12.162 1.00 96.19 86 VAL A CA 1
ATOM 675 C C . VAL A 1 86 ? -5.049 -10.167 11.229 1.00 96.19 86 VAL A C 1
ATOM 677 O O . VAL A 1 86 ? -5.049 -9.381 10.279 1.00 96.19 86 VAL A O 1
ATOM 680 N N . ILE A 1 87 ? -4.040 -11.000 11.488 1.00 94.75 87 ILE A N 1
ATOM 681 C CA . ILE A 1 87 ? -2.844 -11.093 10.651 1.00 94.75 87 ILE A CA 1
ATOM 682 C C . ILE A 1 87 ? -3.247 -11.584 9.264 1.00 94.75 87 ILE A C 1
ATOM 684 O O . ILE A 1 87 ? -2.937 -10.920 8.276 1.00 94.75 87 ILE A O 1
ATOM 688 N N . GLU A 1 88 ? -4.003 -12.682 9.195 1.00 95.44 88 GLU A N 1
ATOM 689 C CA . GLU A 1 88 ? -4.509 -13.247 7.941 1.00 95.44 88 GLU A CA 1
ATOM 690 C C . GLU A 1 88 ? -5.256 -12.193 7.116 1.00 95.44 88 GLU A C 1
ATOM 692 O O . GLU A 1 88 ? -4.900 -11.929 5.965 1.00 95.44 88 GLU A O 1
ATOM 697 N N . LYS A 1 89 ? -6.232 -11.508 7.725 1.00 95.44 89 LYS A N 1
ATOM 698 C CA . LYS A 1 89 ? -7.029 -10.504 7.020 1.00 95.44 89 LYS A CA 1
ATOM 699 C C . LYS A 1 89 ? -6.192 -9.295 6.602 1.00 95.44 89 LYS A C 1
ATOM 701 O O . LYS A 1 89 ? -6.404 -8.739 5.526 1.00 95.44 89 LYS A O 1
ATOM 706 N N . THR A 1 90 ? -5.221 -8.885 7.414 1.00 93.06 90 THR A N 1
ATOM 707 C CA . THR A 1 90 ? -4.311 -7.786 7.062 1.00 93.06 90 THR A CA 1
ATOM 708 C C . THR A 1 90 ? -3.426 -8.159 5.874 1.00 93.06 90 THR A C 1
ATOM 710 O O . THR A 1 90 ? -3.265 -7.343 4.965 1.00 93.06 90 THR A O 1
ATOM 713 N N . ILE A 1 91 ? -2.910 -9.392 5.831 1.00 93.69 91 ILE A N 1
ATOM 714 C CA . ILE A 1 91 ? -2.134 -9.918 4.701 1.00 93.69 91 ILE A CA 1
ATOM 715 C C . ILE A 1 91 ? -3.000 -9.977 3.442 1.00 93.69 91 ILE A C 1
ATOM 717 O O . ILE A 1 91 ? -2.591 -9.462 2.404 1.00 93.69 91 ILE A O 1
ATOM 721 N N . GLU A 1 92 ? -4.211 -10.530 3.527 1.00 93.69 92 GLU A N 1
ATOM 722 C CA . GLU A 1 92 ? -5.153 -10.603 2.405 1.00 93.69 92 GLU A CA 1
ATOM 723 C C . GLU A 1 92 ? -5.420 -9.211 1.808 1.00 93.69 92 GLU A C 1
ATOM 725 O O . GLU A 1 92 ? -5.301 -8.993 0.597 1.00 93.69 92 GLU A O 1
ATOM 730 N N . VAL A 1 93 ? -5.717 -8.229 2.665 1.00 92.19 93 VAL A N 1
ATOM 731 C CA . VAL A 1 93 ? -5.950 -6.841 2.249 1.00 92.19 93 VAL A CA 1
ATOM 732 C C . VAL A 1 93 ? -4.698 -6.233 1.620 1.00 92.19 93 VAL A C 1
ATOM 734 O O . VAL A 1 93 ? -4.805 -5.575 0.580 1.00 92.19 93 VAL A O 1
ATOM 737 N N . ALA A 1 94 ? -3.524 -6.445 2.217 1.00 89.94 94 ALA A N 1
ATOM 738 C CA . ALA A 1 94 ? -2.260 -5.937 1.699 1.00 89.94 94 ALA A CA 1
ATOM 739 C C . ALA A 1 94 ? -1.951 -6.515 0.311 1.00 89.94 94 ALA A C 1
ATOM 741 O O . ALA A 1 94 ? -1.680 -5.753 -0.620 1.00 89.94 94 ALA A O 1
ATOM 742 N N . LEU A 1 95 ? -2.084 -7.833 0.135 1.00 90.88 95 LEU A N 1
ATOM 743 C CA . LEU A 1 95 ? -1.903 -8.510 -1.149 1.00 90.88 95 LEU A CA 1
ATOM 744 C C . LEU A 1 95 ? -2.880 -7.981 -2.200 1.00 90.88 95 LEU A C 1
ATOM 746 O O . LEU A 1 95 ? -2.467 -7.660 -3.314 1.00 90.88 95 LEU A O 1
ATOM 750 N N . ARG A 1 96 ? -4.157 -7.800 -1.847 1.00 91.44 96 ARG A N 1
ATOM 751 C CA . ARG A 1 96 ? -5.169 -7.223 -2.745 1.00 91.44 96 ARG A CA 1
ATOM 752 C C . ARG A 1 96 ? -4.800 -5.805 -3.195 1.00 91.44 96 ARG A C 1
ATOM 754 O O . ARG A 1 96 ? -4.941 -5.476 -4.374 1.00 91.44 96 ARG A O 1
ATOM 761 N N . ILE A 1 97 ? -4.302 -4.961 -2.286 1.00 89.25 97 ILE A N 1
ATOM 762 C CA . ILE A 1 97 ? -3.841 -3.601 -2.613 1.00 89.25 97 ILE A CA 1
ATOM 763 C C . ILE A 1 97 ? -2.623 -3.644 -3.538 1.00 89.25 97 ILE A C 1
ATOM 765 O O . ILE A 1 97 ? -2.591 -2.904 -4.525 1.00 89.25 97 ILE A O 1
ATOM 769 N N . VAL A 1 98 ? -1.638 -4.491 -3.232 1.00 88.31 98 VAL A N 1
ATOM 770 C CA . VAL A 1 98 ? -0.421 -4.645 -4.037 1.00 88.31 98 VAL A CA 1
ATOM 771 C C . VAL A 1 98 ? -0.764 -5.141 -5.438 1.00 88.31 98 VAL A C 1
ATOM 773 O O . VAL A 1 98 ? -0.357 -4.493 -6.398 1.00 88.31 98 VAL A O 1
ATOM 776 N N . LYS A 1 99 ? -1.582 -6.194 -5.577 1.00 88.62 99 LYS A N 1
ATOM 777 C CA . LYS A 1 99 ? -2.049 -6.707 -6.878 1.00 88.62 99 LYS A CA 1
ATOM 778 C C . LYS A 1 99 ? -2.725 -5.609 -7.704 1.00 88.62 99 LYS A C 1
ATOM 780 O O . LYS A 1 99 ? -2.360 -5.383 -8.854 1.00 88.62 99 LYS A O 1
ATOM 785 N N . ARG A 1 100 ? -3.651 -4.851 -7.103 1.00 90.31 100 ARG A N 1
ATOM 786 C CA . ARG A 1 100 ? -4.334 -3.739 -7.785 1.00 90.31 100 ARG A CA 1
ATOM 787 C C . ARG A 1 100 ? -3.362 -2.655 -8.257 1.00 90.31 100 ARG A C 1
ATOM 789 O O . ARG A 1 100 ? -3.466 -2.200 -9.393 1.00 90.31 100 ARG A O 1
ATOM 796 N N . LYS A 1 101 ? -2.433 -2.225 -7.394 1.00 89.12 101 LYS A N 1
ATOM 797 C CA . LYS A 1 101 ? -1.416 -1.221 -7.754 1.00 89.12 101 LYS A CA 1
ATOM 798 C C . LYS A 1 101 ? -0.499 -1.737 -8.857 1.00 89.12 101 LYS A C 1
ATOM 800 O O . LYS A 1 101 ? -0.227 -1.005 -9.802 1.00 89.12 101 LYS A O 1
ATOM 805 N N . MET A 1 102 ? -0.068 -2.990 -8.752 1.00 90.00 102 MET A N 1
ATOM 806 C CA . MET A 1 102 ? 0.791 -3.614 -9.744 1.00 90.00 102 MET A CA 1
ATOM 807 C C . MET A 1 102 ? 0.109 -3.677 -11.110 1.00 90.00 102 MET A C 1
ATOM 809 O O . MET A 1 102 ? 0.721 -3.270 -12.087 1.00 90.00 102 MET A O 1
ATOM 813 N N . ASN A 1 103 ? -1.166 -4.068 -11.186 1.00 89.38 103 ASN A N 1
ATOM 814 C CA . ASN A 1 103 ? -1.918 -4.061 -12.445 1.00 89.38 103 ASN A CA 1
ATOM 815 C C . ASN A 1 103 ? -2.003 -2.657 -13.061 1.00 89.38 103 ASN A C 1
ATOM 817 O O . ASN A 1 103 ? -1.755 -2.484 -14.254 1.00 89.38 103 ASN A O 1
ATOM 821 N N . ALA A 1 104 ? -2.284 -1.637 -12.245 1.00 90.56 104 ALA A N 1
ATOM 822 C CA . ALA A 1 104 ? -2.312 -0.253 -12.715 1.00 90.56 104 ALA A CA 1
ATOM 823 C C . ALA A 1 104 ? -0.940 0.210 -13.240 1.00 90.56 104 ALA A C 1
ATOM 825 O O . ALA A 1 104 ? -0.861 0.890 -14.264 1.00 90.56 104 ALA A O 1
ATOM 826 N N . PHE A 1 105 ? 0.153 -0.168 -12.572 1.00 91.69 105 PHE A N 1
ATOM 827 C CA . PHE A 1 105 ? 1.506 0.134 -13.040 1.00 91.69 105 PHE A CA 1
ATOM 828 C C . PHE A 1 105 ? 1.878 -0.653 -14.291 1.00 91.69 105 PHE A C 1
ATOM 830 O O . PHE A 1 105 ? 2.443 -0.070 -15.212 1.00 91.69 105 PHE A O 1
ATOM 837 N N . ALA A 1 106 ? 1.522 -1.931 -14.366 1.00 92.06 106 ALA A N 1
ATOM 838 C CA . ALA A 1 106 ? 1.782 -2.761 -15.528 1.00 92.06 106 ALA A CA 1
ATOM 839 C C . ALA A 1 106 ? 1.115 -2.198 -16.781 1.00 92.06 106 ALA A C 1
ATOM 841 O O . ALA A 1 106 ? 1.766 -2.088 -17.815 1.00 92.06 106 ALA A O 1
ATOM 842 N N . GLN A 1 107 ? -0.126 -1.724 -16.661 1.00 91.69 107 GLN A N 1
ATOM 843 C CA . GLN A 1 107 ? -0.806 -1.019 -17.742 1.00 91.69 107 GLN A CA 1
ATOM 844 C C . GLN A 1 107 ? -0.139 0.328 -18.065 1.00 91.69 107 GLN A C 1
ATOM 846 O O . GLN A 1 107 ? 0.099 0.649 -19.226 1.00 91.69 107 GLN A O 1
ATOM 851 N N . ARG A 1 108 ? 0.187 1.134 -17.047 1.00 93.31 108 ARG A N 1
ATOM 852 C CA . ARG A 1 108 ? 0.758 2.480 -17.232 1.00 93.31 108 ARG A CA 1
ATOM 853 C C . ARG A 1 108 ? 2.155 2.476 -17.860 1.00 93.31 108 ARG A C 1
ATOM 855 O O . ARG A 1 108 ? 2.516 3.442 -18.539 1.00 93.31 108 ARG A O 1
ATOM 862 N N . TYR A 1 109 ? 2.944 1.447 -17.573 1.00 94.69 109 TYR A N 1
ATOM 863 C CA . TYR A 1 109 ? 4.354 1.335 -17.946 1.00 94.69 109 TYR A CA 1
ATOM 864 C C . TYR A 1 109 ? 4.632 0.190 -18.922 1.00 94.69 109 TYR A C 1
ATOM 866 O O . TYR A 1 109 ? 5.799 -0.116 -19.153 1.00 94.69 109 TYR A O 1
ATOM 874 N N . ASP A 1 110 ? 3.583 -0.398 -19.506 1.00 94.06 110 ASP A N 1
ATOM 875 C CA . ASP A 1 110 ? 3.688 -1.450 -20.521 1.00 94.06 110 ASP A CA 1
ATOM 876 C C . ASP A 1 110 ? 4.527 -2.650 -20.042 1.00 94.06 110 ASP A C 1
ATOM 878 O O . ASP A 1 110 ? 5.427 -3.125 -20.725 1.00 94.06 110 ASP A O 1
ATOM 882 N N . LEU A 1 111 ? 4.295 -3.107 -18.806 1.00 94.81 111 LEU A N 1
ATOM 883 C CA . LEU A 1 111 ? 5.097 -4.177 -18.194 1.00 94.81 111 LEU A CA 1
ATOM 884 C C . LEU A 1 111 ? 4.602 -5.583 -18.546 1.00 94.81 111 LEU A C 1
ATOM 886 O O . LEU A 1 111 ? 5.342 -6.541 -18.337 1.00 94.81 111 LEU A O 1
ATOM 890 N N . PHE A 1 112 ? 3.382 -5.722 -19.066 1.00 93.88 112 PHE A N 1
ATOM 891 C CA . PHE A 1 112 ? 2.856 -7.015 -19.504 1.00 93.88 112 PHE A CA 1
ATOM 892 C C . PHE A 1 112 ? 3.734 -7.619 -20.603 1.00 93.88 112 PHE A C 1
ATOM 894 O O . PHE A 1 112 ? 4.170 -6.924 -21.520 1.00 93.88 112 PHE A O 1
ATOM 901 N N . GLY A 1 113 ? 4.041 -8.911 -20.491 1.00 92.50 113 GLY A N 1
ATOM 902 C CA . GLY A 1 113 ? 4.935 -9.597 -21.424 1.00 92.50 113 GLY A CA 1
ATOM 903 C C . GLY A 1 113 ? 6.424 -9.251 -21.257 1.00 92.50 113 GLY A C 1
ATOM 904 O O . GLY A 1 113 ? 7.260 -9.807 -21.974 1.00 92.50 113 GLY A O 1
ATOM 905 N N . ARG A 1 114 ? 6.784 -8.361 -20.320 1.00 94.44 114 ARG A N 1
ATOM 906 C CA . ARG A 1 114 ? 8.181 -8.061 -19.970 1.00 94.44 114 ARG A CA 1
ATOM 907 C C . ARG A 1 114 ? 8.660 -8.941 -18.821 1.00 94.44 114 ARG A C 1
ATOM 909 O O . ARG A 1 114 ? 7.898 -9.660 -18.188 1.00 94.44 114 ARG A O 1
ATOM 916 N N . ARG A 1 115 ? 9.954 -8.859 -18.529 1.00 93.94 115 ARG A N 1
ATOM 917 C CA . ARG A 1 115 ? 10.579 -9.567 -17.410 1.00 93.94 115 ARG A CA 1
ATOM 918 C C . ARG A 1 115 ? 10.052 -9.075 -16.044 1.00 93.94 115 ARG A C 1
ATOM 920 O O . ARG A 1 115 ? 10.075 -7.857 -15.821 1.00 93.94 115 ARG A O 1
ATOM 927 N N . PRO A 1 116 ? 9.615 -9.970 -15.129 1.00 94.12 116 PRO A N 1
ATOM 928 C CA . PRO A 1 116 ? 9.031 -9.594 -13.833 1.00 94.12 116 PRO A CA 1
ATOM 929 C C . PRO A 1 116 ? 9.906 -8.694 -12.952 1.00 94.12 116 PRO A C 1
ATOM 931 O O . PRO A 1 116 ? 9.386 -7.873 -12.195 1.00 94.12 116 PRO A O 1
ATOM 934 N N . GLU A 1 117 ? 11.231 -8.768 -13.078 1.00 95.00 117 GLU A N 1
ATOM 935 C CA . GLU A 1 117 ? 12.162 -7.952 -12.295 1.00 95.00 117 GLU A CA 1
ATOM 936 C C . GLU A 1 117 ? 11.969 -6.447 -12.534 1.00 95.00 117 GLU A C 1
ATOM 938 O O . GLU A 1 117 ? 12.126 -5.647 -11.610 1.00 95.00 117 GLU A O 1
ATOM 943 N N . LEU A 1 118 ? 11.566 -6.042 -13.745 1.00 95.50 118 LEU A N 1
ATOM 944 C CA . LEU A 1 118 ? 11.248 -4.640 -14.036 1.00 95.50 118 LEU A CA 1
ATOM 945 C C . LEU A 1 118 ? 10.034 -4.171 -13.226 1.00 95.50 118 LEU A C 1
ATOM 947 O O . LEU A 1 118 ? 10.027 -3.053 -12.709 1.00 95.50 118 LEU A O 1
ATOM 951 N N . ALA A 1 119 ? 9.025 -5.032 -13.071 1.00 93.81 119 ALA A N 1
ATOM 952 C CA . ALA A 1 119 ? 7.825 -4.729 -12.302 1.00 93.81 119 ALA A CA 1
ATOM 953 C C . ALA A 1 119 ? 8.119 -4.602 -10.801 1.00 93.81 119 ALA A C 1
ATOM 955 O O . ALA A 1 119 ? 7.579 -3.702 -10.155 1.00 93.81 119 ALA A O 1
ATOM 956 N N . ILE A 1 120 ? 9.031 -5.422 -10.263 1.00 93.56 120 ILE A N 1
ATOM 957 C CA . ILE A 1 120 ? 9.517 -5.300 -8.876 1.00 93.56 120 ILE A CA 1
ATOM 958 C C . ILE A 1 120 ? 10.104 -3.902 -8.640 1.00 93.56 120 ILE A C 1
ATOM 960 O O . ILE A 1 120 ? 9.729 -3.221 -7.682 1.00 93.56 120 ILE A O 1
ATOM 964 N N . TRP A 1 121 ? 10.977 -3.443 -9.541 1.00 95.00 121 TRP A N 1
ATOM 965 C CA . TRP A 1 121 ? 11.593 -2.119 -9.449 1.00 95.00 121 TRP A CA 1
ATOM 966 C C . TRP A 1 121 ? 10.575 -0.982 -9.536 1.00 95.00 121 TRP A C 1
ATOM 968 O O . TRP A 1 121 ? 10.644 -0.038 -8.746 1.00 95.00 121 TRP A O 1
ATOM 978 N N . VAL A 1 122 ? 9.625 -1.066 -10.469 1.00 94.50 122 VAL A N 1
ATOM 979 C CA . VAL A 1 122 ? 8.573 -0.054 -10.633 1.00 94.50 122 VAL A CA 1
ATOM 980 C C . VAL A 1 122 ? 7.672 0.010 -9.398 1.00 94.50 122 VAL A C 1
ATOM 982 O O . VAL A 1 122 ? 7.399 1.103 -8.900 1.00 94.50 122 VAL A O 1
ATOM 985 N N . LEU A 1 123 ? 7.243 -1.136 -8.862 1.00 91.88 123 LEU A N 1
ATOM 986 C CA . LEU A 1 123 ? 6.410 -1.179 -7.661 1.00 91.88 123 LEU A CA 1
ATOM 987 C C . LEU A 1 123 ? 7.133 -0.576 -6.453 1.00 91.88 123 LEU A C 1
ATOM 989 O O . LEU A 1 123 ? 6.547 0.249 -5.750 1.00 91.88 123 LEU A O 1
ATOM 993 N N . ASP A 1 124 ? 8.394 -0.952 -6.225 1.00 92.31 124 ASP A N 1
ATOM 994 C CA . ASP A 1 124 ? 9.190 -0.409 -5.123 1.00 92.31 124 ASP A CA 1
ATOM 995 C C . ASP A 1 124 ? 9.342 1.116 -5.230 1.00 92.31 124 ASP A C 1
ATOM 997 O O . ASP A 1 124 ? 9.150 1.820 -4.239 1.00 92.31 124 ASP A O 1
ATOM 1001 N N . MET A 1 125 ? 9.595 1.647 -6.433 1.00 91.75 125 MET A N 1
ATOM 1002 C CA . MET A 1 125 ? 9.739 3.092 -6.648 1.00 91.75 125 MET A CA 1
ATOM 1003 C C . MET A 1 125 ? 8.528 3.890 -6.190 1.00 91.75 125 MET A C 1
ATOM 1005 O O . MET A 1 125 ? 8.672 4.873 -5.462 1.00 91.75 125 MET A O 1
ATOM 1009 N N . PHE A 1 126 ? 7.340 3.479 -6.626 1.00 90.44 126 PHE A N 1
ATOM 1010 C CA . PHE A 1 126 ? 6.109 4.196 -6.308 1.00 90.44 126 PHE A CA 1
ATOM 1011 C C . PHE A 1 126 ? 5.597 3.894 -4.905 1.00 90.44 126 PHE A C 1
ATOM 1013 O O . PHE A 1 126 ? 4.874 4.711 -4.341 1.00 90.44 126 PHE A O 1
ATOM 1020 N N . HIS A 1 127 ? 5.969 2.754 -4.323 1.00 87.31 127 HIS A N 1
ATOM 1021 C CA . HIS A 1 127 ? 5.671 2.484 -2.925 1.00 87.31 127 HIS A CA 1
ATOM 1022 C C . HIS A 1 127 ? 6.499 3.365 -1.982 1.00 87.31 127 HIS A C 1
ATOM 1024 O O . HIS A 1 127 ? 5.952 3.854 -0.999 1.00 87.31 127 HIS A O 1
ATOM 1030 N N . GLN A 1 128 ? 7.777 3.593 -2.305 1.00 87.69 128 GLN A N 1
ATOM 1031 C CA . GLN A 1 128 ? 8.705 4.391 -1.494 1.00 87.69 128 GLN A CA 1
ATOM 1032 C C . GLN A 1 128 ? 8.718 5.886 -1.854 1.00 87.69 128 GLN A C 1
ATOM 1034 O O . GLN A 1 128 ? 9.354 6.671 -1.164 1.00 87.69 128 GLN A O 1
ATOM 1039 N N . GLY A 1 129 ? 8.050 6.295 -2.939 1.00 87.25 129 GLY A N 1
ATOM 1040 C CA . GLY A 1 129 ? 8.025 7.694 -3.386 1.00 87.25 129 GLY A CA 1
ATOM 1041 C C . GLY A 1 129 ? 9.340 8.185 -4.006 1.00 87.25 129 GLY A C 1
ATOM 1042 O O . GLY A 1 129 ? 9.568 9.388 -4.086 1.00 87.25 129 GLY A O 1
ATOM 1043 N N . ARG A 1 130 ? 10.204 7.275 -4.470 1.00 89.81 130 ARG A N 1
ATOM 1044 C CA . ARG A 1 130 ? 11.578 7.598 -4.902 1.00 89.81 130 ARG A CA 1
ATOM 1045 C C . ARG A 1 130 ? 11.759 7.850 -6.398 1.00 89.81 130 ARG A C 1
ATOM 1047 O O . ARG A 1 130 ? 12.868 8.152 -6.826 1.00 89.81 130 ARG A O 1
ATOM 1054 N N . GLY A 1 131 ? 10.715 7.690 -7.207 1.00 86.94 131 GLY A N 1
ATOM 1055 C CA . GLY A 1 131 ? 10.803 7.810 -8.663 1.00 86.94 131 GLY A CA 1
ATOM 1056 C C . GLY A 1 131 ? 9.702 8.674 -9.256 1.00 86.94 131 GLY A C 1
ATOM 1057 O O . GLY A 1 131 ? 8.551 8.625 -8.825 1.00 86.94 131 GLY A O 1
ATOM 1058 N N . SER A 1 132 ? 10.050 9.446 -10.285 1.00 90.06 132 SER A N 1
ATOM 1059 C CA . SER A 1 132 ? 9.074 10.184 -11.088 1.00 90.06 132 SER A CA 1
ATOM 1060 C C . SER A 1 132 ? 8.625 9.388 -12.315 1.00 90.06 132 SER A C 1
ATOM 1062 O O . SER A 1 132 ? 9.319 8.507 -12.828 1.00 90.06 132 SER A O 1
ATOM 1064 N N . VAL A 1 133 ? 7.451 9.744 -12.835 1.00 91.31 133 VAL A N 1
ATOM 1065 C CA . VAL A 1 133 ? 6.867 9.117 -14.030 1.00 91.31 133 VAL A CA 1
ATOM 1066 C C . VAL A 1 133 ? 7.799 9.218 -15.240 1.00 91.31 133 VAL A C 1
ATOM 1068 O O . VAL A 1 133 ? 7.906 8.258 -16.001 1.00 91.31 133 VAL A O 1
ATOM 1071 N N . SER A 1 134 ? 8.462 10.363 -15.426 1.00 93.62 134 SER A N 1
ATOM 1072 C CA . SER A 1 134 ? 9.363 10.603 -16.558 1.00 93.62 134 SER A CA 1
ATOM 1073 C C . SER A 1 134 ? 10.620 9.740 -16.477 1.00 93.62 134 SER A C 1
ATOM 1075 O O . SER A 1 134 ? 10.985 9.122 -17.474 1.00 93.62 134 SER A O 1
ATOM 1077 N N . GLN A 1 135 ? 11.234 9.628 -15.296 1.00 94.88 135 GLN A N 1
ATOM 1078 C CA . GLN A 1 135 ? 12.426 8.799 -15.090 1.00 94.88 135 GLN A CA 1
ATOM 1079 C C . GLN A 1 135 ? 12.142 7.318 -15.347 1.00 94.88 135 GLN A C 1
ATOM 1081 O O . GLN A 1 135 ? 12.896 6.666 -16.066 1.00 94.88 135 GLN A O 1
ATOM 1086 N N . VAL A 1 136 ? 11.032 6.795 -14.809 1.00 95.44 136 VAL A N 1
ATOM 1087 C CA . VAL A 1 136 ? 10.649 5.388 -15.011 1.00 95.44 136 VAL A CA 1
ATOM 1088 C C . VAL A 1 136 ? 10.412 5.099 -16.490 1.00 95.44 136 VAL A C 1
ATOM 1090 O O . VAL A 1 136 ? 10.930 4.115 -17.015 1.00 95.44 136 VAL A O 1
ATOM 1093 N N . LYS A 1 137 ? 9.684 5.977 -17.194 1.00 96.00 137 LYS A N 1
ATOM 1094 C CA . LYS A 1 137 ? 9.474 5.825 -18.640 1.00 96.00 137 LYS A CA 1
ATOM 1095 C C . LYS A 1 137 ? 10.791 5.855 -19.411 1.00 96.00 137 LYS A C 1
ATOM 1097 O O . LYS A 1 137 ? 10.987 5.001 -20.264 1.00 96.00 137 LYS A O 1
ATOM 1102 N N . ALA A 1 138 ? 11.689 6.791 -19.105 1.00 96.62 138 ALA A N 1
ATOM 1103 C CA . ALA A 1 138 ? 12.985 6.883 -19.771 1.00 96.62 138 ALA A CA 1
ATOM 1104 C C . ALA A 1 138 ? 13.824 5.609 -19.571 1.00 96.62 138 ALA A C 1
ATOM 1106 O O . ALA A 1 138 ? 14.364 5.077 -20.537 1.00 96.62 138 ALA A O 1
ATOM 1107 N N . ALA A 1 139 ? 13.870 5.076 -18.346 1.00 97.19 139 ALA A N 1
ATOM 1108 C CA . ALA A 1 139 ? 14.588 3.840 -18.047 1.00 97.19 139 ALA A CA 1
ATOM 1109 C C . ALA A 1 139 ? 14.022 2.636 -18.820 1.00 97.19 139 ALA A C 1
ATOM 1111 O O . ALA A 1 139 ? 14.782 1.857 -19.386 1.00 97.19 139 ALA A O 1
ATOM 1112 N N . LEU A 1 140 ? 12.694 2.510 -18.904 1.00 97.00 140 LEU A N 1
ATOM 1113 C CA . LEU A 1 140 ? 12.020 1.401 -19.595 1.00 97.00 140 LEU A CA 1
ATOM 1114 C C . LEU A 1 140 ? 12.084 1.467 -21.131 1.00 97.00 140 LEU A C 1
ATOM 1116 O O . LEU A 1 140 ? 11.720 0.489 -21.787 1.00 97.00 140 LEU A O 1
ATOM 1120 N N . GLN A 1 141 ? 12.523 2.592 -21.703 1.00 96.56 141 GLN A N 1
ATOM 1121 C CA . GLN A 1 141 ? 12.745 2.763 -23.147 1.00 96.56 141 GLN A CA 1
ATOM 1122 C C . GLN A 1 141 ? 14.158 2.358 -23.589 1.00 96.56 141 GLN A C 1
ATOM 1124 O O . GLN A 1 141 ? 14.453 2.350 -24.783 1.00 96.56 141 GLN A O 1
ATOM 1129 N N . LEU A 1 142 ? 15.047 2.011 -22.652 1.00 97.25 142 LEU A N 1
ATOM 1130 C CA . LEU A 1 142 ? 16.374 1.504 -22.990 1.00 97.25 142 LEU A CA 1
ATOM 1131 C C . LEU A 1 142 ? 16.271 0.159 -23.723 1.00 97.25 142 LEU A C 1
ATOM 1133 O O . LEU A 1 142 ? 15.379 -0.647 -23.462 1.00 97.25 142 LEU A O 1
ATOM 1137 N N . SER A 1 143 ? 17.204 -0.085 -24.642 1.00 94.06 143 SER A N 1
ATOM 1138 C CA . SER A 1 143 ? 17.115 -1.166 -25.634 1.00 94.06 143 SER A CA 1
ATOM 1139 C C . SER A 1 143 ? 17.375 -2.572 -25.092 1.00 94.06 143 SER A C 1
ATOM 1141 O O . SER A 1 143 ? 17.050 -3.549 -25.761 1.00 94.06 143 SER A O 1
ATOM 1143 N N . SER A 1 144 ? 17.961 -2.703 -23.900 1.00 96.06 144 SER A N 1
ATOM 1144 C CA . SER A 1 144 ? 18.264 -4.001 -23.295 1.00 96.06 144 SER A CA 1
ATOM 1145 C C . SER A 1 144 ? 17.736 -4.095 -21.871 1.00 96.06 144 SER A C 1
ATOM 1147 O O . SER A 1 144 ? 17.737 -3.113 -21.129 1.00 96.06 144 SER A O 1
ATOM 1149 N N . PHE A 1 145 ? 17.347 -5.304 -21.462 1.00 94.25 145 PHE A N 1
ATOM 1150 C CA . PHE A 1 145 ? 16.897 -5.577 -20.097 1.00 94.25 145 PHE A CA 1
ATOM 1151 C C . PHE A 1 145 ? 17.934 -5.156 -19.044 1.00 94.25 145 PHE A C 1
ATOM 1153 O O . PHE A 1 145 ? 17.578 -4.531 -18.052 1.00 94.25 145 PHE A O 1
ATOM 1160 N N . SER A 1 146 ? 19.220 -5.439 -19.276 1.00 94.75 146 SER A N 1
ATOM 1161 C CA . SER A 1 146 ? 20.288 -5.048 -18.346 1.00 94.75 146 SER A CA 1
ATOM 1162 C C . SER A 1 146 ? 20.385 -3.527 -18.194 1.00 94.75 146 SER A C 1
ATOM 1164 O O . SER A 1 146 ? 20.483 -3.042 -17.068 1.00 94.75 146 SER A O 1
ATOM 1166 N N . ALA A 1 147 ? 20.273 -2.772 -19.293 1.00 96.88 147 ALA A N 1
ATOM 1167 C CA . ALA A 1 147 ? 20.277 -1.311 -19.244 1.00 96.88 147 ALA A CA 1
ATOM 1168 C C . ALA A 1 147 ? 19.031 -0.754 -18.538 1.00 96.88 147 ALA A C 1
ATOM 1170 O O . ALA A 1 147 ? 19.147 0.160 -17.724 1.00 96.88 147 ALA A O 1
ATOM 1171 N N . GLN A 1 148 ? 17.852 -1.329 -18.803 1.00 97.56 148 GLN A N 1
ATOM 1172 C CA . GLN A 1 148 ? 16.613 -0.971 -18.107 1.00 97.56 148 GLN A CA 1
ATOM 1173 C C . GLN A 1 148 ? 16.751 -1.195 -16.595 1.00 97.56 148 GLN A C 1
ATOM 1175 O O . GLN A 1 148 ? 16.449 -0.300 -15.808 1.00 97.56 148 GLN A O 1
ATOM 1180 N N . LEU A 1 149 ? 17.247 -2.365 -16.184 1.00 95.25 149 LEU A N 1
ATOM 1181 C CA . LEU A 1 149 ? 17.406 -2.735 -14.779 1.00 95.25 149 LEU A CA 1
ATOM 1182 C C . LEU A 1 149 ? 18.412 -1.831 -14.057 1.00 95.25 149 LEU A C 1
ATOM 1184 O O . LEU A 1 149 ? 18.123 -1.333 -12.969 1.00 95.25 149 LEU A O 1
ATOM 1188 N N . ASP A 1 150 ? 19.566 -1.578 -14.677 1.00 95.19 150 ASP A N 1
ATOM 1189 C CA . ASP A 1 150 ? 20.591 -0.682 -14.140 1.00 95.19 150 ASP A CA 1
ATOM 1190 C C . ASP A 1 150 ? 20.042 0.738 -13.947 1.00 95.19 150 ASP A C 1
ATOM 1192 O O . ASP A 1 150 ? 20.148 1.292 -12.848 1.00 95.19 150 ASP A O 1
ATOM 1196 N N . ALA A 1 151 ? 19.376 1.286 -14.969 1.00 96.50 151 ALA A N 1
ATOM 1197 C CA . ALA A 1 151 ? 18.772 2.612 -14.911 1.00 96.50 151 ALA A CA 1
ATOM 1198 C C . ALA A 1 151 ? 17.700 2.707 -13.818 1.00 96.50 151 ALA A C 1
ATOM 1200 O O . ALA A 1 151 ? 17.736 3.630 -13.005 1.00 96.50 151 ALA A O 1
ATOM 1201 N N . LEU A 1 152 ? 16.789 1.731 -13.737 1.00 95.75 152 LEU A N 1
ATOM 1202 C CA . LEU A 1 152 ? 15.769 1.675 -12.687 1.00 95.75 152 LEU A CA 1
ATOM 1203 C C . LEU A 1 152 ? 16.398 1.600 -11.286 1.00 95.75 152 LEU A C 1
ATOM 1205 O O . LEU A 1 152 ? 15.941 2.270 -10.355 1.00 95.75 152 LEU A O 1
ATOM 1209 N N . SER A 1 153 ? 17.481 0.839 -11.130 1.00 93.94 153 SER A N 1
ATOM 1210 C CA . SER A 1 153 ? 18.155 0.659 -9.841 1.00 93.94 153 SER A CA 1
ATOM 1211 C C . SER A 1 153 ? 18.844 1.918 -9.303 1.00 93.94 153 SER A C 1
ATOM 1213 O O . SER A 1 153 ? 19.266 1.936 -8.145 1.00 93.94 153 SER A O 1
ATOM 1215 N N . LYS A 1 154 ? 18.983 2.957 -10.130 1.00 93.31 154 LYS A N 1
ATOM 1216 C CA . LYS A 1 154 ? 19.642 4.227 -9.796 1.00 93.31 154 LYS A CA 1
ATOM 1217 C C . LYS A 1 154 ? 18.659 5.374 -9.554 1.00 93.31 154 LYS A C 1
ATOM 1219 O O . LYS A 1 154 ? 19.086 6.441 -9.130 1.00 93.31 154 LYS A O 1
ATOM 1224 N N . ILE A 1 155 ? 17.365 5.180 -9.817 1.00 92.88 155 ILE A N 1
ATOM 1225 C CA . ILE A 1 155 ? 16.357 6.229 -9.620 1.00 92.88 155 ILE A CA 1
ATOM 1226 C C . ILE A 1 155 ? 16.130 6.466 -8.120 1.00 92.88 155 ILE A C 1
ATOM 1228 O O . ILE A 1 155 ? 15.588 5.605 -7.419 1.00 92.88 155 ILE A O 1
ATOM 1232 N N . ASP A 1 156 ? 16.504 7.662 -7.667 1.00 89.12 156 ASP A N 1
ATOM 1233 C CA . ASP A 1 156 ? 16.200 8.211 -6.347 1.00 89.12 156 ASP A CA 1
ATOM 1234 C C . ASP A 1 156 ? 16.068 9.741 -6.438 1.00 89.12 156 ASP A C 1
ATOM 1236 O O . ASP A 1 156 ? 17.056 10.458 -6.583 1.00 89.12 156 ASP A O 1
ATOM 1240 N N . VAL A 1 157 ? 14.835 10.252 -6.381 1.00 79.19 157 VAL A N 1
ATOM 1241 C CA . VAL A 1 157 ? 14.554 11.702 -6.409 1.00 79.19 157 VAL A CA 1
ATOM 1242 C C . VAL A 1 157 ? 14.879 12.410 -5.091 1.00 79.19 157 VAL A C 1
ATOM 1244 O O . VAL A 1 157 ? 14.911 13.636 -5.057 1.00 79.19 157 VAL A O 1
ATOM 1247 N N . THR A 1 158 ? 15.092 11.656 -4.013 1.00 79.12 158 THR A N 1
ATOM 1248 C CA . THR A 1 158 ? 15.253 12.179 -2.648 1.00 79.12 158 THR A CA 1
ATOM 1249 C C . THR A 1 158 ? 16.697 12.107 -2.153 1.00 79.12 158 THR A C 1
ATOM 1251 O O . THR A 1 158 ? 17.085 12.868 -1.272 1.00 79.12 158 THR A O 1
ATOM 1254 N N . GLY A 1 159 ? 17.487 11.183 -2.706 1.00 81.69 159 GLY A N 1
ATOM 1255 C CA . GLY A 1 159 ? 18.855 10.883 -2.287 1.00 81.69 159 GLY A CA 1
ATOM 1256 C C . GLY A 1 159 ? 18.968 10.119 -0.962 1.00 81.69 159 GLY A C 1
ATOM 1257 O O . GLY A 1 159 ? 20.086 9.871 -0.517 1.00 81.69 159 GLY A O 1
ATOM 1258 N N . VAL A 1 160 ? 17.854 9.749 -0.316 1.00 87.50 160 VAL A N 1
ATOM 1259 C CA . VAL A 1 160 ? 17.862 9.112 1.015 1.00 87.50 160 VAL A CA 1
ATOM 1260 C C . VAL A 1 160 ? 17.641 7.597 0.979 1.00 87.50 160 VAL A C 1
ATOM 1262 O O . VAL A 1 160 ? 17.587 6.958 2.029 1.00 87.50 160 VAL A O 1
ATOM 1265 N N . HIS A 1 161 ? 17.522 6.985 -0.204 1.00 86.69 161 HIS A N 1
ATOM 1266 C CA . HIS A 1 161 ? 17.129 5.578 -0.337 1.00 86.69 161 HIS A CA 1
ATOM 1267 C C . HIS A 1 161 ? 18.286 4.616 -0.644 1.00 86.69 161 HIS A C 1
ATOM 1269 O O . HIS A 1 161 ? 18.041 3.488 -1.076 1.00 86.69 161 HIS A O 1
ATOM 1275 N N . GLU A 1 162 ? 19.543 4.998 -0.400 1.00 88.31 162 GLU A N 1
ATOM 1276 C CA . GLU A 1 162 ? 20.717 4.192 -0.776 1.00 88.31 162 GLU A CA 1
ATOM 1277 C C . GLU A 1 162 ? 20.656 2.747 -0.247 1.00 88.31 162 GLU A C 1
ATOM 1279 O O . GLU A 1 162 ? 20.818 1.789 -1.011 1.00 88.31 162 GLU A O 1
ATOM 1284 N N . GLN A 1 163 ? 20.361 2.572 1.046 1.00 88.81 163 GLN A N 1
ATOM 1285 C CA . GLN A 1 163 ? 20.265 1.246 1.659 1.00 88.81 163 GLN A CA 1
ATOM 1286 C C . GLN A 1 163 ? 19.140 0.416 1.032 1.00 88.81 163 GLN A C 1
ATOM 1288 O O . GLN A 1 163 ? 19.323 -0.767 0.755 1.00 88.81 163 GLN A O 1
ATOM 1293 N N . ARG A 1 164 ? 17.995 1.041 0.733 1.00 89.12 164 ARG A N 1
ATOM 1294 C CA . ARG A 1 164 ? 16.864 0.365 0.090 1.00 89.12 164 ARG A CA 1
ATOM 1295 C C . ARG A 1 164 ? 17.218 -0.093 -1.320 1.00 89.12 164 ARG A C 1
ATOM 1297 O O . ARG A 1 164 ? 16.932 -1.236 -1.667 1.00 89.12 164 ARG A O 1
ATOM 1304 N N . LEU A 1 165 ? 17.864 0.764 -2.112 1.00 90.62 165 LEU A N 1
ATOM 1305 C CA . LEU A 1 165 ? 18.323 0.407 -3.455 1.00 90.62 165 LEU A CA 1
ATOM 1306 C C . LEU A 1 165 ? 19.274 -0.790 -3.410 1.00 90.62 165 LEU A C 1
ATOM 1308 O O . LEU A 1 165 ? 19.156 -1.688 -4.240 1.00 90.62 165 LEU A O 1
ATOM 1312 N N . ARG A 1 166 ? 20.184 -0.826 -2.430 1.00 91.25 166 ARG A N 1
ATOM 1313 C CA . ARG A 1 166 ? 21.092 -1.958 -2.218 1.00 91.25 166 ARG A CA 1
ATOM 1314 C C . ARG A 1 166 ? 20.322 -3.248 -1.939 1.00 91.25 166 ARG A C 1
ATOM 1316 O O . ARG A 1 166 ? 20.514 -4.217 -2.665 1.00 91.25 166 ARG A O 1
ATOM 1323 N N . THR A 1 167 ? 19.387 -3.226 -0.990 1.00 92.94 167 THR A N 1
ATOM 1324 C CA . THR A 1 167 ? 18.556 -4.393 -0.659 1.00 92.94 167 THR A CA 1
ATOM 1325 C C . THR A 1 167 ? 17.746 -4.889 -1.857 1.00 92.94 167 THR A C 1
ATOM 1327 O O . THR A 1 167 ? 17.736 -6.081 -2.138 1.00 92.94 167 THR A O 1
ATOM 1330 N N . VAL A 1 168 ? 17.087 -3.997 -2.607 1.00 92.75 168 VAL A N 1
ATOM 1331 C CA . VAL A 1 168 ? 16.288 -4.416 -3.773 1.00 92.75 168 VAL A CA 1
ATOM 1332 C C . VAL A 1 168 ? 17.184 -4.998 -4.869 1.00 92.75 168 VAL A C 1
ATOM 1334 O O . VAL A 1 168 ? 16.809 -5.998 -5.478 1.00 92.75 168 VAL A O 1
ATOM 1337 N N . ARG A 1 169 ? 18.383 -4.439 -5.097 1.00 93.50 169 ARG A N 1
ATOM 1338 C CA . ARG A 1 169 ? 19.366 -5.025 -6.027 1.00 93.50 169 ARG A CA 1
ATOM 1339 C C . ARG A 1 169 ? 19.783 -6.428 -5.602 1.00 93.50 169 ARG A C 1
ATOM 1341 O O . ARG A 1 169 ? 19.817 -7.309 -6.453 1.00 93.50 169 ARG A O 1
ATOM 1348 N N . GLU A 1 170 ? 20.079 -6.636 -4.323 1.00 94.38 170 GLU A N 1
ATOM 1349 C CA . GLU A 1 170 ? 20.449 -7.950 -3.786 1.00 94.38 170 GLU A CA 1
ATOM 1350 C C . GLU A 1 170 ? 19.311 -8.961 -3.960 1.00 94.38 170 GLU A C 1
ATOM 1352 O O . GLU A 1 170 ? 19.535 -10.032 -4.516 1.00 94.38 170 GLU A O 1
ATOM 1357 N N . CYS A 1 171 ? 18.078 -8.604 -3.591 1.00 94.00 171 CYS A N 1
ATOM 1358 C CA . CYS A 1 171 ? 16.921 -9.481 -3.774 1.00 94.00 171 CYS A CA 1
ATOM 1359 C C . CYS A 1 171 ? 16.675 -9.819 -5.249 1.00 94.00 171 CYS A C 1
ATOM 1361 O O . CYS A 1 171 ? 16.490 -10.981 -5.588 1.00 94.00 171 CYS A O 1
ATOM 1363 N N . VAL A 1 172 ? 16.700 -8.826 -6.144 1.00 93.81 172 VAL A N 1
ATOM 1364 C CA . VAL A 1 172 ? 16.519 -9.066 -7.585 1.00 93.81 172 VAL A CA 1
ATOM 1365 C C . VAL A 1 172 ? 17.641 -9.938 -8.140 1.00 93.81 172 VAL A C 1
ATOM 1367 O O . VAL A 1 172 ? 17.373 -10.826 -8.944 1.00 93.81 172 VAL A O 1
ATOM 1370 N N . LYS A 1 173 ? 18.882 -9.733 -7.688 1.00 93.75 173 LYS A N 1
ATOM 1371 C CA . LYS A 1 173 ? 20.005 -10.586 -8.070 1.00 93.75 173 LYS A CA 1
ATOM 1372 C C . LYS A 1 173 ? 19.784 -12.035 -7.637 1.00 93.75 173 LYS A C 1
ATOM 1374 O O . LYS A 1 173 ? 19.979 -12.914 -8.464 1.00 93.75 173 LYS A O 1
ATOM 1379 N N . ILE A 1 174 ? 19.343 -12.276 -6.401 1.00 94.94 174 ILE A N 1
ATOM 1380 C CA . ILE A 1 174 ? 19.026 -13.628 -5.914 1.00 94.94 174 ILE A CA 1
ATOM 1381 C C . ILE A 1 174 ? 17.972 -14.281 -6.816 1.00 94.94 174 ILE A C 1
ATOM 1383 O O . ILE A 1 174 ? 18.207 -15.369 -7.325 1.00 94.94 174 ILE A O 1
ATOM 1387 N N . LEU A 1 175 ? 16.869 -13.583 -7.108 1.00 93.88 175 LEU A N 1
ATOM 1388 C CA . LEU A 1 175 ? 15.804 -14.104 -7.978 1.00 93.88 175 LEU A CA 1
ATOM 1389 C C . LEU A 1 175 ? 16.308 -14.452 -9.389 1.00 93.88 175 LEU A C 1
ATOM 1391 O O . LEU A 1 175 ? 15.856 -15.426 -9.991 1.00 93.88 175 LEU A O 1
ATOM 1395 N N . MET A 1 176 ? 17.245 -13.660 -9.919 1.00 93.19 176 MET A N 1
ATOM 1396 C CA . MET A 1 176 ? 17.876 -13.920 -11.213 1.00 93.19 176 MET A CA 1
ATOM 1397 C C . MET A 1 176 ? 18.846 -15.105 -11.162 1.00 93.19 176 MET A C 1
ATOM 1399 O O . MET A 1 176 ? 18.821 -15.934 -12.067 1.00 93.19 176 MET A O 1
ATOM 1403 N N . ASP A 1 177 ? 19.685 -15.191 -10.129 1.00 94.88 177 ASP A N 1
ATOM 1404 C CA . ASP A 1 177 ? 20.662 -16.272 -9.954 1.00 94.88 177 ASP A CA 1
ATOM 1405 C C . ASP A 1 177 ? 19.959 -17.625 -9.735 1.00 94.88 177 ASP A C 1
ATOM 1407 O O . ASP A 1 177 ? 20.388 -18.651 -10.264 1.00 94.88 177 ASP A O 1
ATOM 1411 N N . GLU A 1 178 ? 18.841 -17.617 -9.007 1.00 94.94 178 GLU A N 1
ATOM 1412 C CA . GLU A 1 178 ? 17.983 -18.780 -8.758 1.00 94.94 178 GLU A CA 1
ATOM 1413 C C . GLU A 1 178 ? 17.060 -19.116 -9.940 1.00 94.94 178 GLU A C 1
ATOM 1415 O O . GLU A 1 178 ? 16.348 -20.116 -9.895 1.00 94.94 178 GLU A O 1
ATOM 1420 N N . ASN A 1 179 ? 17.080 -18.320 -11.016 1.00 91.44 179 ASN A N 1
ATOM 1421 C CA . ASN A 1 179 ? 16.232 -18.500 -12.199 1.00 91.44 179 ASN A CA 1
ATOM 1422 C C . ASN A 1 179 ? 14.725 -18.555 -11.885 1.00 91.44 179 ASN A C 1
ATOM 1424 O O . ASN A 1 179 ? 13.966 -19.190 -12.616 1.00 91.44 179 ASN A O 1
ATOM 1428 N N . VAL A 1 180 ? 14.274 -17.847 -10.842 1.00 91.12 180 VAL A N 1
ATOM 1429 C CA . VAL A 1 180 ? 12.874 -17.873 -10.373 1.00 91.12 180 VAL A CA 1
ATOM 1430 C C . VAL A 1 180 ? 11.887 -17.490 -11.480 1.00 91.12 180 VAL A C 1
ATOM 1432 O O . VAL A 1 180 ? 10.791 -18.033 -11.542 1.00 91.12 180 VAL A O 1
ATOM 1435 N N . PHE A 1 181 ? 12.282 -16.579 -12.374 1.00 90.38 181 PHE A N 1
ATOM 1436 C CA . PHE A 1 181 ? 11.456 -16.110 -13.492 1.00 90.38 181 PHE A CA 1
ATOM 1437 C C . PHE A 1 181 ? 11.950 -16.587 -14.866 1.00 90.38 181 PHE A C 1
ATOM 1439 O O . PHE A 1 181 ? 11.660 -15.954 -15.883 1.00 90.38 181 PHE A O 1
ATOM 1446 N N . ALA A 1 182 ? 12.739 -17.661 -14.935 1.00 89.25 182 ALA A N 1
ATOM 1447 C CA . ALA A 1 182 ? 13.221 -18.165 -16.218 1.00 89.25 182 ALA A CA 1
ATOM 1448 C C . ALA A 1 182 ? 12.052 -18.632 -17.100 1.00 89.25 182 ALA A C 1
ATOM 1450 O O . ALA A 1 182 ? 11.281 -19.500 -16.717 1.00 89.25 182 ALA A O 1
ATOM 1451 N N . GLY A 1 183 ? 11.925 -18.037 -18.291 1.00 86.62 183 GLY A N 1
ATOM 1452 C CA . GLY A 1 183 ? 10.827 -18.317 -19.226 1.00 86.62 183 GLY A CA 1
ATOM 1453 C C . GLY A 1 183 ? 9.513 -17.600 -18.904 1.00 86.62 183 GLY A C 1
ATOM 1454 O O . GLY A 1 183 ? 8.662 -17.509 -19.781 1.00 86.62 183 GLY A O 1
ATOM 1455 N N . ILE A 1 184 ? 9.396 -17.012 -17.713 1.00 90.25 184 ILE A N 1
ATOM 1456 C CA . ILE A 1 184 ? 8.182 -16.361 -17.232 1.00 90.25 184 ILE A CA 1
ATOM 1457 C C . ILE A 1 184 ? 8.166 -14.895 -17.656 1.00 90.25 184 ILE A C 1
ATOM 1459 O O . ILE A 1 184 ? 9.132 -14.148 -17.443 1.00 90.25 184 ILE A O 1
ATOM 1463 N N . LYS A 1 185 ? 7.038 -14.440 -18.200 1.00 91.50 185 LYS A N 1
ATOM 1464 C CA . LYS A 1 185 ? 6.772 -13.019 -18.409 1.00 91.50 185 LYS A CA 1
ATOM 1465 C C . LYS A 1 185 ? 5.757 -12.511 -17.401 1.00 91.50 185 LYS A C 1
ATOM 1467 O O . LYS A 1 185 ? 4.909 -13.220 -16.870 1.00 91.50 185 LYS A O 1
ATOM 1472 N N . PHE A 1 186 ? 5.861 -11.224 -17.118 1.00 89.50 186 PHE A N 1
ATOM 1473 C CA . PHE A 1 186 ? 4.945 -10.559 -16.220 1.00 89.50 186 PHE A CA 1
ATOM 1474 C C . PHE A 1 186 ? 3.531 -10.558 -16.816 1.00 89.50 186 PHE A C 1
ATOM 1476 O O . PHE A 1 186 ? 3.315 -10.027 -17.910 1.00 89.50 186 PHE A O 1
ATOM 1483 N N . GLY A 1 187 ? 2.582 -11.114 -16.065 1.00 83.38 187 GLY A N 1
ATOM 1484 C CA . GLY A 1 187 ? 1.199 -11.295 -16.500 1.00 83.38 187 GLY A CA 1
ATOM 1485 C C . GLY A 1 187 ? 0.922 -12.610 -17.228 1.00 83.38 187 GLY A C 1
ATOM 1486 O O . GLY A 1 187 ? -0.203 -12.773 -17.684 1.00 83.38 187 GLY A O 1
ATOM 1487 N N . ASP A 1 188 ? 1.898 -13.518 -17.327 1.00 81.81 188 ASP A N 1
ATOM 1488 C CA . ASP A 1 188 ? 1.625 -14.903 -17.714 1.00 81.81 188 ASP A CA 1
ATOM 1489 C C . ASP A 1 188 ? 0.858 -15.615 -16.586 1.00 81.81 188 ASP A C 1
ATOM 1491 O O . ASP A 1 188 ? 1.116 -15.373 -15.401 1.00 81.81 188 ASP A O 1
ATOM 1495 N N . ASP A 1 189 ? -0.060 -16.513 -16.958 1.00 68.12 189 ASP A N 1
ATOM 1496 C CA . ASP A 1 189 ? -0.912 -17.262 -16.020 1.00 68.12 189 ASP A CA 1
ATOM 1497 C C . ASP A 1 189 ? -0.092 -18.116 -15.031 1.00 68.12 189 ASP A C 1
ATOM 1499 O O . ASP A 1 189 ? -0.531 -18.363 -13.914 1.00 68.12 189 ASP A O 1
ATOM 1503 N N . GLU A 1 190 ? 1.149 -18.476 -15.384 1.00 59.31 190 GLU A N 1
ATOM 1504 C CA . GLU A 1 190 ? 2.093 -19.209 -14.521 1.00 59.31 190 GLU A CA 1
ATOM 1505 C C . GLU A 1 190 ? 2.478 -18.454 -13.232 1.00 59.31 190 GLU A C 1
ATOM 1507 O O . GLU A 1 190 ? 3.011 -19.048 -12.295 1.00 59.31 190 GLU A O 1
ATOM 1512 N N . LEU A 1 191 ? 2.207 -17.146 -13.159 1.00 57.53 191 LEU A N 1
ATOM 1513 C CA . LEU A 1 191 ? 2.390 -16.334 -11.952 1.00 57.53 191 LEU A CA 1
ATOM 1514 C C . LEU A 1 191 ? 1.100 -16.135 -11.146 1.00 57.53 191 LEU A C 1
ATOM 1516 O O . LEU A 1 191 ? 1.141 -15.429 -10.131 1.00 57.53 191 LEU A O 1
ATOM 1520 N N . ASP A 1 192 ? -0.031 -16.712 -11.565 1.00 52.81 192 ASP A N 1
ATOM 1521 C CA . ASP A 1 192 ? -1.276 -16.647 -10.810 1.00 52.81 192 ASP A CA 1
ATOM 1522 C C . ASP A 1 192 ? -1.423 -17.872 -9.890 1.00 52.81 192 ASP A C 1
ATOM 1524 O O . ASP A 1 192 ? -1.764 -18.958 -10.357 1.00 52.81 192 ASP A O 1
ATOM 1528 N N . PRO A 1 193 ? -1.229 -17.734 -8.562 1.00 42.50 193 PRO A N 1
ATOM 1529 C CA . PRO A 1 193 ? -1.341 -18.848 -7.615 1.00 42.50 193 PRO A CA 1
ATOM 1530 C C . PRO A 1 193 ? -2.785 -19.357 -7.429 1.00 42.50 193 PRO A C 1
ATOM 1532 O O . PRO A 1 193 ? -3.042 -20.146 -6.521 1.00 42.50 193 PRO A O 1
ATOM 1535 N N . THR A 1 194 ? -3.735 -18.860 -8.227 1.00 42.91 194 THR A N 1
ATOM 1536 C CA . THR A 1 194 ? -5.130 -19.318 -8.289 1.00 42.91 194 THR A CA 1
ATOM 1537 C C . THR A 1 194 ? -5.480 -20.085 -9.567 1.00 42.91 194 THR A C 1
ATOM 1539 O O . THR A 1 194 ? -6.650 -20.438 -9.730 1.00 42.91 194 THR A O 1
ATOM 1542 N N . SER A 1 195 ? -4.499 -20.342 -10.442 1.00 37.44 195 SER A N 1
ATOM 1543 C CA . SER A 1 195 ? -4.631 -21.224 -11.611 1.00 37.44 195 SER A CA 1
ATOM 1544 C C . SER A 1 195 ? -4.324 -22.689 -11.294 1.00 37.44 195 SER A C 1
ATOM 1546 O O . SER A 1 195 ? -3.524 -22.952 -10.366 1.00 37.44 195 SER A O 1
#

Foldseek 3Di:
DLLLLPDPCSCVLQVQWHADPSFIWGQDPVGIHGQQDWDFDDDPPDTDTDSVSVVCQCPVDPVDDDPSVVSSVVSLVVCVVPDVVSVVSVVVVVVVVLVVVLVVCCVLQVQFQHQCLLSLLSSVCVVVVFADPVQLNVLSPDPDPVSSNVSSLPGGPPPPCVVVSVVSVVVSVVCVVVCVQPVHGDPPCVPPPVD

Secondary structure (DSSP, 8-state):
-HHHHTSTTHHHH-TTEEEETTEEEEEETTEEEETT--EEEEETTEEEEE-HHHHHHH-S-TTS--HHHHHHHHHHHHHHHH-HHHHHHHHHHHHHHHHHHHHHHHHHTT-TTS-HHHHHHHHHHHHHT---HHHHHHHHTSSSHHHHHHHHHT--SSS--HHHHHHHHHHHHHHHHTTTTTT--TT-GGG-TT-